Protein AF-A0A1Y2AJ96-F1 (afdb_monomer)

Sequence (227 aa):
MKFFTKAISLVAVASLTVASPVINSKRSLEGSLKCQEAINKWGNECKIDVRKFDKIDDTCKVYNKPECYNVIQKGVFSIPECKESSKEELTVFEDLLNGILSIVAVQCEVDEKGDLCPLASITQKSSKEKVEVKIDEFDAASKETCKSKKCKDAYTNIFTKLDNNKAVNSGQENIKMVLKNLKSDTCVPVAATSTGSTGSASSDASATMKYSSILFVMVGLLFNAIF

Nearest PDB structures (foldseek):
  7rdr-assembly1_A  TM=2.493E-01  e=2.872E+00  unidentified
  3mv3-assembly1_A  TM=2.245E-01  e=7.209E+00  Saccharomyces cerevisiae

pLDDT: mean 74.27, std 20.63, range [32.25, 96.25]

Foldseek 3Di:
DPPDPPDPPDPPPPPDPPPDPPPCVVVQVVLVVQLVVLVVVLCVQLVQDLPPLLVLVVNLVSCPDPSNVCCQLVNSCSRVSNVSHDPVVRVVVRLLSLLSCLLSLQQNDAAPVRHTQLSNVQSSCCSNVVDDDDLVSNVVSLLSLLQGPRSLVSLLSSLVSLLPRPLQPFPNVSSVVSNCSSPDPSSHHNPPDDDDDDDDDDDDDDDDDDDDDRVVVRVVVSVVVVD

Structure (mmCIF, N/CA/C/O backbone):
data_AF-A0A1Y2AJ96-F1
#
_entry.id   AF-A0A1Y2AJ96-F1
#
loop_
_atom_site.group_PDB
_atom_site.id
_atom_site.type_symbol
_atom_site.label_atom_id
_atom_site.label_alt_id
_atom_site.label_comp_id
_atom_site.label_asym_id
_atom_site.label_entity_id
_atom_site.label_seq_id
_atom_site.pdbx_PDB_ins_code
_atom_site.Cartn_x
_atom_site.Cartn_y
_atom_site.Cartn_z
_atom_site.occupancy
_atom_site.B_iso_or_equiv
_atom_site.auth_seq_id
_atom_site.auth_comp_id
_atom_site.auth_asym_id
_atom_site.auth_atom_id
_atom_site.pdbx_PDB_model_num
ATOM 1 N N . MET A 1 1 ? 12.125 -21.275 21.135 1.00 38.44 1 MET A N 1
ATOM 2 C CA . MET A 1 1 ? 12.275 -20.354 22.284 1.00 38.44 1 MET A CA 1
ATOM 3 C C . MET A 1 1 ? 10.892 -20.130 22.890 1.00 38.44 1 MET A C 1
ATOM 5 O O . MET A 1 1 ? 9.988 -19.772 22.152 1.00 38.44 1 MET A O 1
ATOM 9 N N . LYS A 1 2 ? 10.693 -20.463 24.174 1.00 36.44 2 LYS A N 1
ATOM 10 C CA . LYS A 1 2 ? 9.388 -20.511 24.875 1.00 36.44 2 LYS A CA 1
ATOM 11 C C . LYS A 1 2 ? 9.350 -19.520 26.056 1.00 36.44 2 LYS A C 1
ATOM 13 O O . LYS A 1 2 ? 9.117 -19.937 27.184 1.00 36.44 2 LYS A O 1
ATOM 18 N N . PHE A 1 3 ? 9.641 -18.237 25.826 1.00 40.44 3 PHE A N 1
ATOM 19 C CA . PHE A 1 3 ? 9.886 -17.301 26.940 1.00 40.44 3 PHE A CA 1
ATOM 20 C C . PHE A 1 3 ? 8.933 -16.108 27.093 1.00 40.44 3 PHE A C 1
ATOM 22 O O . PHE A 1 3 ? 9.058 -15.405 28.086 1.00 40.44 3 PHE A O 1
ATOM 29 N N . PHE A 1 4 ? 7.923 -15.910 26.239 1.00 41.97 4 PHE A N 1
ATOM 30 C CA . PHE A 1 4 ? 7.096 -14.687 26.319 1.00 41.97 4 PHE A CA 1
ATOM 31 C C . PHE A 1 4 ? 5.621 -14.879 26.706 1.00 41.97 4 PHE A C 1
ATOM 33 O O . PHE A 1 4 ? 4.854 -13.926 26.712 1.00 41.97 4 PHE A O 1
ATOM 40 N N . THR A 1 5 ? 5.197 -16.076 27.121 1.00 38.28 5 THR A N 1
ATOM 41 C CA . THR A 1 5 ? 3.771 -16.357 27.403 1.00 38.28 5 THR A CA 1
ATOM 42 C C . THR A 1 5 ? 3.311 -16.006 28.831 1.00 38.28 5 THR A C 1
ATOM 44 O O . THR A 1 5 ? 2.228 -16.415 29.229 1.00 38.28 5 THR A O 1
ATOM 47 N N . LYS A 1 6 ? 4.093 -15.282 29.650 1.00 38.91 6 LYS A N 1
ATOM 48 C CA . LYS A 1 6 ? 3.756 -15.076 31.082 1.00 38.91 6 LYS A CA 1
ATOM 49 C C . LYS A 1 6 ? 3.642 -13.629 31.584 1.00 38.91 6 LYS A C 1
ATOM 51 O O . LYS A 1 6 ? 3.398 -13.450 32.771 1.00 38.91 6 LYS A O 1
ATOM 56 N N . ALA A 1 7 ? 3.739 -12.605 30.734 1.00 41.38 7 ALA A N 1
ATOM 57 C CA . ALA A 1 7 ? 3.793 -11.211 31.205 1.00 41.38 7 ALA A CA 1
ATOM 58 C C . ALA A 1 7 ? 2.504 -10.369 31.038 1.00 41.38 7 ALA A C 1
ATOM 60 O O . ALA A 1 7 ? 2.526 -9.191 31.368 1.00 41.38 7 ALA A O 1
ATOM 61 N N . ILE A 1 8 ? 1.373 -10.926 30.577 1.00 43.59 8 ILE A N 1
ATOM 62 C CA . ILE A 1 8 ? 0.142 -10.137 30.298 1.00 43.59 8 ILE A CA 1
ATOM 63 C C . ILE A 1 8 ? -0.890 -10.183 31.452 1.00 43.59 8 ILE A C 1
ATOM 65 O O . ILE A 1 8 ? -1.997 -9.677 31.331 1.00 43.59 8 ILE A O 1
ATOM 69 N N . SER A 1 9 ? -0.564 -10.753 32.617 1.00 42.00 9 SER A N 1
ATOM 70 C CA . SER A 1 9 ? -1.592 -11.046 33.636 1.00 42.00 9 SER A CA 1
ATOM 71 C C . SER A 1 9 ? -1.699 -10.072 34.820 1.00 42.00 9 SER A C 1
ATOM 73 O O . SER A 1 9 ? -2.327 -10.431 35.812 1.00 42.00 9 SER A O 1
ATOM 75 N N . LEU A 1 10 ? -1.130 -8.863 34.764 1.00 38.41 10 LEU A N 1
ATOM 76 C CA . LEU A 1 10 ? -1.156 -7.927 35.903 1.00 38.41 10 LEU A CA 1
ATOM 77 C C . LEU A 1 10 ? -1.317 -6.464 35.459 1.00 38.41 10 LEU A C 1
ATOM 79 O O . LEU A 1 10 ? -0.416 -5.646 35.601 1.00 38.41 10 LEU A O 1
ATOM 83 N N . VAL A 1 11 ? -2.509 -6.115 34.973 1.00 42.69 11 VAL A N 1
ATOM 84 C CA . VAL A 1 11 ? -3.038 -4.757 35.165 1.00 42.69 11 VAL A CA 1
ATOM 85 C C . VAL A 1 11 ? -4.076 -4.865 36.271 1.00 42.69 11 VAL A C 1
ATOM 87 O O . VAL A 1 11 ? -5.246 -5.162 36.043 1.00 42.69 11 VAL A O 1
ATOM 90 N N . ALA A 1 12 ? -3.595 -4.724 37.505 1.00 43.72 12 ALA A N 1
ATOM 91 C CA . ALA A 1 12 ? -4.447 -4.557 38.664 1.00 43.72 12 ALA A CA 1
ATOM 92 C C . ALA A 1 12 ? -5.251 -3.264 38.483 1.00 43.72 12 ALA A C 1
ATOM 94 O O . ALA A 1 12 ? -4.691 -2.192 38.256 1.00 43.72 12 ALA A O 1
ATOM 95 N N . VAL A 1 13 ? -6.570 -3.400 38.564 1.00 42.81 13 VAL A N 1
ATOM 96 C CA . VAL A 1 13 ? -7.542 -2.310 38.535 1.00 42.81 13 VAL A CA 1
ATOM 97 C C . VAL A 1 13 ? -7.316 -1.445 39.776 1.00 42.81 13 VAL A C 1
ATOM 99 O O . VAL A 1 13 ? -7.839 -1.725 40.851 1.00 42.81 13 VAL A O 1
ATOM 102 N N . ALA A 1 14 ? -6.483 -0.413 39.651 1.00 41.53 14 ALA A N 1
ATOM 103 C CA . ALA A 1 14 ? -6.414 0.658 40.630 1.00 41.53 14 ALA A CA 1
ATOM 104 C C . ALA A 1 14 ? -7.649 1.545 40.429 1.00 41.53 14 ALA A C 1
ATOM 106 O O . ALA A 1 14 ? -7.713 2.366 39.515 1.00 41.53 14 ALA A O 1
ATOM 107 N N . SER A 1 15 ? -8.655 1.318 41.269 1.00 46.44 15 SER A N 1
ATOM 108 C CA . SER A 1 15 ? -9.894 2.085 41.359 1.00 46.44 15 SER A CA 1
ATOM 109 C C . SER A 1 15 ? -9.607 3.537 41.760 1.00 46.44 15 SER A C 1
ATOM 111 O O . SER A 1 15 ? -9.683 3.900 42.931 1.00 46.44 15 SER A O 1
ATOM 113 N N . LEU A 1 16 ? -9.270 4.385 40.790 1.00 42.88 16 LEU A N 1
ATOM 114 C CA . LEU A 1 16 ? -9.277 5.835 40.950 1.00 42.88 16 LEU A CA 1
ATOM 115 C C . LEU A 1 16 ? -10.715 6.333 40.787 1.00 42.88 16 LEU A C 1
ATOM 117 O O . LEU A 1 16 ? -11.203 6.538 39.678 1.00 42.88 16 LEU A O 1
ATOM 121 N N . THR A 1 17 ? -11.404 6.543 41.907 1.00 45.88 17 THR A N 1
ATOM 122 C CA . THR A 1 17 ? -12.652 7.314 41.958 1.00 45.88 17 THR A CA 1
ATOM 123 C C . THR A 1 17 ? -12.336 8.802 41.812 1.00 45.88 17 THR A C 1
ATOM 125 O O . THR A 1 17 ? -12.389 9.564 42.775 1.00 45.88 17 THR A O 1
ATOM 128 N N . VAL A 1 18 ? -11.984 9.225 40.600 1.00 45.59 18 VAL A N 1
ATOM 129 C CA . VAL A 1 18 ? -12.112 10.622 40.181 1.00 45.59 18 VAL A CA 1
ATOM 130 C C . VAL A 1 18 ? -13.509 10.788 39.600 1.00 45.59 18 VAL A C 1
ATOM 132 O O . VAL A 1 18 ? -13.816 10.297 38.516 1.00 45.59 18 VAL A O 1
ATOM 135 N N . ALA A 1 19 ? -14.383 11.449 40.357 1.00 46.28 19 ALA A N 1
ATOM 136 C CA . ALA A 1 19 ? -15.702 11.866 39.903 1.00 46.28 19 ALA A CA 1
ATOM 137 C C . ALA A 1 19 ? -15.560 13.011 38.883 1.00 46.28 19 ALA A C 1
ATOM 139 O O . ALA A 1 19 ? -15.810 14.176 39.177 1.00 46.28 19 ALA A O 1
ATOM 140 N N . SER A 1 20 ? -15.114 12.680 37.674 1.00 48.50 20 SER A N 1
ATOM 141 C CA . SER A 1 20 ? -15.372 13.493 36.487 1.00 48.50 20 SER A CA 1
ATOM 142 C C . SER A 1 20 ? -16.839 13.303 36.072 1.00 48.50 20 SER A C 1
ATOM 14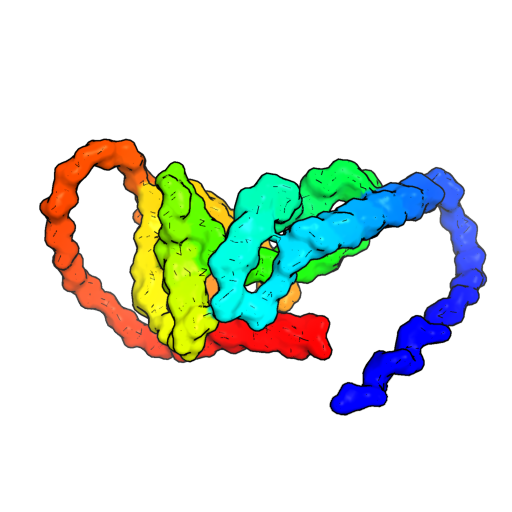4 O O . SER A 1 20 ? -17.439 12.293 36.439 1.00 48.50 20 SER A O 1
ATOM 146 N N . PRO A 1 21 ? -17.465 14.228 35.327 1.00 47.72 21 PRO A N 1
ATOM 147 C CA . PRO A 1 21 ? -18.834 14.050 34.847 1.00 47.72 21 PRO A CA 1
ATOM 148 C C . PRO A 1 21 ? -18.912 12.882 33.842 1.00 47.72 21 PRO A C 1
ATOM 150 O O . PRO A 1 21 ? -18.791 13.042 32.628 1.00 47.72 21 PRO A O 1
ATOM 153 N N . VAL A 1 22 ? -19.116 11.676 34.376 1.00 47.34 22 VAL A N 1
ATOM 154 C CA . VAL A 1 22 ? -19.369 10.408 33.678 1.00 47.34 22 VAL A CA 1
ATOM 155 C C . VAL A 1 22 ? -20.805 10.423 33.148 1.00 47.34 22 VAL A C 1
ATOM 157 O O . VAL A 1 22 ? -21.681 9.737 33.659 1.00 47.34 22 VAL A O 1
ATOM 160 N N . ILE A 1 23 ? -21.083 11.245 32.137 1.00 47.00 23 ILE A N 1
ATOM 161 C CA . ILE A 1 23 ? -22.359 11.167 31.399 1.00 47.00 23 ILE A CA 1
ATOM 162 C C . ILE A 1 23 ? -22.120 10.834 29.914 1.00 47.00 23 ILE A C 1
ATOM 164 O O . ILE A 1 23 ? -22.966 10.202 29.294 1.00 47.00 23 ILE A O 1
ATOM 168 N N . ASN A 1 24 ? -20.913 11.069 29.377 1.00 51.78 24 ASN A N 1
ATOM 169 C CA . ASN A 1 24 ? -20.529 10.638 28.017 1.00 51.78 24 ASN A CA 1
ATOM 170 C C . ASN A 1 24 ? -19.690 9.343 27.942 1.00 51.78 24 ASN A C 1
ATOM 172 O O . ASN A 1 24 ? -19.468 8.810 26.858 1.00 51.78 24 ASN A O 1
ATOM 176 N N . SER A 1 25 ? -19.257 8.787 29.078 1.00 56.06 25 SER A N 1
ATOM 177 C CA . SER A 1 25 ? -18.345 7.627 29.125 1.00 56.06 25 SER A CA 1
ATOM 178 C C . SER A 1 25 ? -18.980 6.313 28.643 1.00 56.06 25 SER A C 1
ATOM 180 O O . SER A 1 25 ? -18.322 5.521 27.971 1.00 56.06 25 SER A O 1
ATOM 182 N N . LYS A 1 26 ? -20.269 6.079 28.923 1.00 59.22 26 LYS A N 1
ATOM 183 C CA . LYS A 1 26 ? -20.919 4.796 28.605 1.00 59.22 26 LYS A CA 1
ATOM 184 C C . LYS A 1 26 ? -21.129 4.595 27.099 1.00 59.22 26 LYS A C 1
ATOM 186 O O . LYS A 1 26 ? -20.930 3.495 26.596 1.00 59.22 26 LYS A O 1
ATOM 191 N N . ARG A 1 27 ? -21.461 5.674 26.377 1.00 59.28 27 ARG A N 1
ATOM 192 C CA . ARG A 1 27 ? -21.605 5.666 24.912 1.00 59.28 27 ARG A CA 1
ATOM 193 C C . ARG A 1 27 ? -20.253 5.496 24.215 1.00 59.28 27 ARG A C 1
ATOM 195 O O . ARG A 1 27 ? -20.155 4.727 23.267 1.00 59.28 27 ARG A O 1
ATOM 202 N N . SER A 1 28 ? -19.212 6.146 24.743 1.00 64.81 28 SER A N 1
ATOM 203 C CA . SER A 1 28 ? -17.834 6.005 24.255 1.00 64.81 28 SER A CA 1
ATOM 204 C C . SER A 1 28 ? -17.315 4.569 24.394 1.00 64.81 28 SER A C 1
ATOM 206 O O . SER A 1 28 ? -16.654 4.063 23.492 1.00 64.81 28 SER A O 1
ATOM 208 N N . LEU A 1 29 ? -17.653 3.887 25.494 1.00 72.06 29 LEU A N 1
ATOM 209 C CA . LEU A 1 29 ? -17.231 2.506 25.736 1.00 72.06 29 LEU A CA 1
ATOM 210 C C . LEU A 1 29 ? -17.949 1.502 24.820 1.00 72.06 29 LEU A C 1
ATOM 212 O O . LEU A 1 29 ? -17.314 0.610 24.265 1.00 72.06 29 LEU A O 1
ATOM 216 N N . GLU A 1 30 ? -19.263 1.656 24.631 1.00 76.19 30 GLU A N 1
ATOM 217 C CA . GLU A 1 30 ? -20.038 0.764 23.757 1.00 76.19 30 GLU A CA 1
ATOM 218 C C . GLU A 1 30 ? -19.657 0.932 22.276 1.00 76.19 30 GLU A C 1
ATOM 220 O O . GLU A 1 30 ? -19.546 -0.059 21.552 1.00 76.19 30 GLU A O 1
ATOM 225 N N . GLY A 1 31 ? -19.399 2.168 21.830 1.00 76.94 31 GLY A N 1
ATOM 226 C CA . GLY A 1 31 ? -18.874 2.438 20.488 1.00 76.94 31 GLY A CA 1
ATOM 227 C C . GLY A 1 31 ? -17.481 1.838 20.269 1.00 76.94 31 GLY A C 1
ATOM 228 O O . GLY A 1 31 ? -17.227 1.231 19.231 1.00 76.94 31 GLY A O 1
ATOM 229 N N . SER A 1 32 ? -16.596 1.934 21.267 1.00 81.75 32 SER A N 1
ATOM 230 C CA . SER A 1 32 ? -15.250 1.347 21.213 1.00 81.75 32 SER A CA 1
ATOM 231 C C . SER A 1 32 ? -15.279 -0.183 21.073 1.00 81.75 32 SER A C 1
ATOM 233 O O . SER A 1 32 ? -14.599 -0.733 20.206 1.00 81.75 32 SER A O 1
ATOM 235 N N . LEU A 1 33 ? -16.145 -0.873 21.828 1.00 87.38 33 LEU A N 1
ATOM 236 C CA . LEU A 1 33 ? -16.306 -2.331 21.730 1.00 87.38 33 LEU A CA 1
ATOM 237 C C . LEU A 1 33 ? -16.816 -2.776 20.352 1.00 87.38 33 LEU A C 1
ATOM 239 O O . LEU A 1 33 ? -16.240 -3.682 19.752 1.00 87.38 33 LEU A O 1
ATOM 243 N N . LYS A 1 34 ? -17.846 -2.109 19.810 1.00 91.38 34 LYS A N 1
ATOM 244 C CA . LYS A 1 34 ? -18.379 -2.428 18.471 1.00 91.38 34 LYS A CA 1
ATOM 245 C C . LYS A 1 34 ? -17.337 -2.208 17.376 1.00 91.38 34 LYS A C 1
ATOM 247 O O . LYS A 1 34 ? -17.205 -3.037 16.479 1.00 91.38 34 LYS A O 1
ATOM 252 N N . CYS A 1 35 ? -16.566 -1.125 17.467 1.00 90.69 35 CYS A N 1
ATOM 253 C CA . CYS A 1 35 ? -15.463 -0.879 16.545 1.00 90.69 35 CYS A CA 1
ATOM 254 C C . CYS A 1 3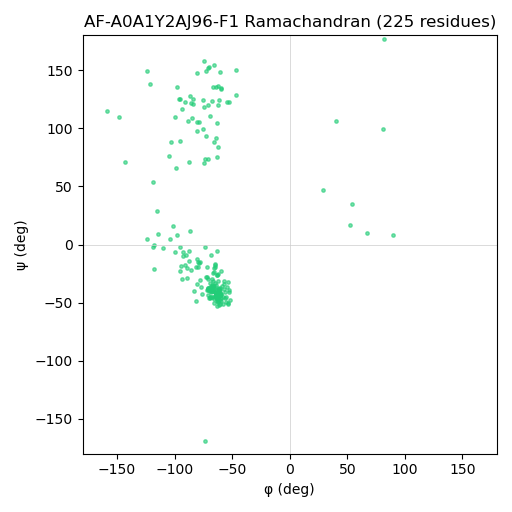5 ? -14.390 -1.972 16.640 1.00 90.69 35 CYS A C 1
ATOM 256 O O . CYS A 1 35 ? -13.952 -2.496 15.618 1.00 90.69 35 CYS A O 1
ATOM 258 N N . GLN A 1 36 ? -14.006 -2.378 17.852 1.00 89.31 36 GLN A N 1
ATOM 259 C CA . GLN A 1 36 ? -13.026 -3.444 18.055 1.00 89.31 36 GLN A CA 1
ATOM 260 C C . GLN A 1 36 ? -13.494 -4.780 17.456 1.00 89.31 36 GLN A C 1
ATOM 262 O O . GLN A 1 36 ? -12.722 -5.462 16.779 1.00 89.31 36 GLN A O 1
ATOM 267 N N . GLU A 1 37 ? -14.757 -5.152 17.665 1.00 93.44 37 GLU A N 1
ATOM 268 C CA . GLU A 1 37 ? -15.354 -6.343 17.054 1.00 93.44 37 GLU A CA 1
ATOM 269 C C . GLU A 1 37 ? -15.349 -6.261 15.523 1.00 93.44 37 GLU A C 1
ATOM 271 O O . GLU A 1 37 ? -14.974 -7.230 14.856 1.00 93.44 37 GLU A O 1
ATOM 276 N N . ALA A 1 38 ? -15.691 -5.098 14.961 1.00 93.31 38 ALA A N 1
ATOM 277 C CA . ALA A 1 38 ? -15.679 -4.870 13.521 1.00 93.31 38 ALA A CA 1
ATOM 278 C C . ALA A 1 38 ? -14.259 -4.939 12.929 1.00 93.31 38 ALA A C 1
ATOM 280 O O . ALA A 1 38 ? -14.062 -5.570 11.890 1.00 93.31 38 ALA A O 1
ATOM 281 N N . ILE A 1 39 ? -13.253 -4.384 13.614 1.00 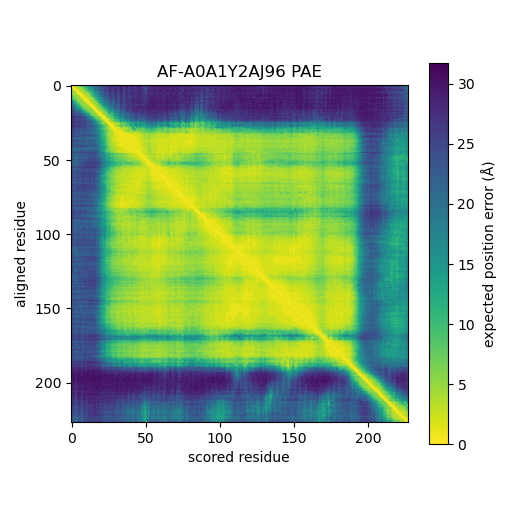90.44 39 ILE A N 1
ATOM 282 C CA . ILE A 1 39 ? -11.835 -4.500 13.237 1.00 90.44 39 ILE A CA 1
ATOM 283 C C . ILE A 1 39 ? -11.384 -5.963 13.271 1.00 90.44 39 ILE A C 1
ATOM 285 O O . ILE A 1 39 ? -10.728 -6.429 12.339 1.00 90.44 39 ILE A O 1
ATOM 289 N N . ASN A 1 40 ? -11.744 -6.712 14.316 1.00 90.50 40 ASN A N 1
ATOM 290 C CA . ASN A 1 40 ? -11.392 -8.128 14.429 1.00 90.50 40 ASN A CA 1
ATOM 291 C C . ASN A 1 40 ? -12.036 -8.957 13.313 1.00 90.50 40 ASN A C 1
ATOM 293 O O . ASN A 1 40 ? -11.385 -9.815 12.714 1.00 90.50 40 ASN A O 1
ATOM 297 N N . LYS A 1 41 ? -13.310 -8.689 13.007 1.00 93.81 41 LYS A N 1
ATOM 298 C CA . LYS A 1 41 ? -14.013 -9.307 11.882 1.00 93.81 41 LYS A CA 1
ATOM 299 C C . LYS A 1 41 ? -13.318 -8.984 10.560 1.00 93.81 41 LYS A C 1
ATOM 301 O O . LYS A 1 41 ? -12.992 -9.908 9.819 1.00 93.81 41 LYS A O 1
ATOM 306 N N . TRP A 1 42 ? -13.006 -7.713 10.316 1.00 92.94 42 TRP A N 1
ATOM 307 C CA . TRP A 1 42 ? -12.264 -7.273 9.136 1.00 92.94 42 TRP A CA 1
ATOM 308 C C . TRP A 1 42 ? -10.906 -7.980 9.019 1.00 92.94 42 TRP A C 1
ATOM 310 O O . TRP A 1 42 ? -10.580 -8.528 7.969 1.00 92.94 42 TRP A O 1
ATOM 320 N N . GLY A 1 43 ? -10.137 -8.066 10.109 1.00 88.62 43 GLY A N 1
ATOM 321 C CA . GLY A 1 43 ? -8.849 -8.764 10.125 1.00 88.62 43 GLY A CA 1
ATOM 322 C C . GLY A 1 43 ? -8.983 -10.253 9.784 1.00 88.62 43 GLY A C 1
ATOM 323 O O . GLY A 1 43 ? -8.162 -10.806 9.048 1.00 88.62 43 GLY A O 1
ATOM 324 N N . ASN A 1 44 ? -10.058 -10.893 10.250 1.00 89.25 44 ASN A N 1
ATOM 325 C CA . ASN A 1 44 ? -10.376 -12.286 9.939 1.00 89.25 44 ASN A CA 1
ATOM 326 C C . ASN A 1 44 ? -10.864 -12.503 8.500 1.00 89.25 44 ASN A C 1
ATOM 328 O O . ASN A 1 44 ? -10.684 -13.599 7.972 1.00 89.25 44 ASN A O 1
ATOM 332 N N . GLU A 1 45 ? -11.476 -11.509 7.864 1.00 90.75 45 GLU A N 1
ATOM 333 C CA . GLU A 1 45 ? -11.928 -11.584 6.469 1.00 90.75 45 GLU A CA 1
ATOM 334 C C . GLU A 1 45 ? -10.791 -11.269 5.488 1.00 90.75 45 GLU A C 1
ATOM 336 O O . GLU A 1 45 ? -10.634 -11.950 4.470 1.00 90.75 45 GLU A O 1
ATOM 341 N N . CYS A 1 46 ? -9.957 -10.284 5.829 1.00 89.25 46 CYS A N 1
ATOM 342 C CA . CYS A 1 46 ? -8.893 -9.786 4.968 1.00 89.25 46 CYS A CA 1
ATOM 343 C C . CYS A 1 46 ? -7.559 -10.528 5.133 1.00 89.25 46 CYS A C 1
ATOM 345 O O . CYS A 1 46 ? -6.752 -10.468 4.217 1.00 89.25 46 CYS A O 1
ATOM 347 N N . LYS A 1 47 ? -7.308 -11.244 6.245 1.00 87.56 47 LYS A N 1
ATOM 348 C CA . LYS A 1 47 ? -6.150 -12.152 6.487 1.00 87.56 47 LYS A CA 1
ATOM 349 C C . LYS A 1 47 ? -4.855 -11.790 5.736 1.00 87.56 47 LYS A C 1
ATOM 351 O O . LYS A 1 47 ? -4.222 -12.651 5.121 1.00 87.56 47 LYS A O 1
ATOM 356 N N . ILE A 1 48 ? -4.465 -10.519 5.779 1.00 85.19 48 ILE A N 1
ATOM 357 C CA . ILE A 1 48 ? -3.329 -10.007 5.016 1.00 85.19 48 ILE A CA 1
ATOM 358 C C . ILE A 1 48 ? -2.052 -10.407 5.753 1.00 85.19 48 ILE A C 1
ATOM 360 O O . ILE A 1 48 ? -1.721 -9.845 6.796 1.00 85.19 48 ILE A O 1
ATOM 364 N N . ASP A 1 49 ? -1.337 -11.402 5.228 1.00 83.06 49 ASP A N 1
ATOM 365 C CA . ASP A 1 49 ? -0.057 -11.835 5.789 1.00 83.06 49 ASP A CA 1
ATOM 366 C C . ASP A 1 49 ? 1.097 -11.146 5.063 1.00 83.06 49 ASP A C 1
ATOM 368 O O . ASP A 1 49 ? 1.658 -11.658 4.094 1.00 83.06 49 ASP A O 1
ATOM 372 N N . VAL A 1 50 ? 1.475 -9.978 5.577 1.00 78.81 50 VAL A N 1
ATOM 373 C CA . VAL A 1 50 ? 2.576 -9.159 5.051 1.00 78.81 50 VAL A CA 1
ATOM 374 C C . VAL A 1 50 ? 3.954 -9.829 5.138 1.00 78.81 50 VAL A C 1
ATOM 376 O O . VAL A 1 50 ? 4.928 -9.279 4.643 1.00 78.81 50 VAL A O 1
ATOM 379 N N . ARG A 1 51 ? 4.062 -11.012 5.761 1.00 78.56 51 ARG A N 1
ATOM 380 C CA . ARG A 1 51 ? 5.313 -11.784 5.856 1.00 78.56 51 ARG A CA 1
ATOM 381 C C . ARG A 1 51 ? 5.494 -12.773 4.704 1.00 78.56 51 ARG A C 1
ATOM 383 O O . ARG A 1 51 ? 6.603 -13.260 4.498 1.00 78.56 51 ARG A O 1
ATOM 390 N N . LYS A 1 52 ? 4.423 -13.103 3.976 1.00 80.06 52 LYS A N 1
ATOM 391 C CA . LYS A 1 52 ? 4.426 -14.109 2.900 1.00 80.06 52 LYS A CA 1
ATOM 392 C C . LYS A 1 52 ? 4.551 -13.456 1.528 1.00 80.06 52 LYS A C 1
ATOM 394 O O . LYS A 1 52 ? 3.634 -13.499 0.710 1.00 80.06 52 LYS A O 1
ATOM 399 N N . PHE A 1 53 ? 5.702 -12.839 1.286 1.00 73.38 53 PHE A N 1
ATOM 400 C CA . PHE A 1 53 ? 6.009 -12.175 0.015 1.00 73.38 53 PHE A CA 1
ATOM 401 C C . PHE A 1 53 ? 6.029 -13.131 -1.190 1.00 73.38 53 PHE A C 1
ATOM 403 O O . PHE A 1 53 ? 5.738 -12.724 -2.311 1.00 73.38 53 PHE A O 1
ATOM 410 N N . ASP A 1 54 ? 6.299 -14.418 -0.960 1.00 77.88 54 ASP A N 1
ATOM 411 C CA . ASP A 1 54 ? 6.210 -15.491 -1.958 1.00 77.88 54 ASP A CA 1
ATOM 412 C C . ASP A 1 54 ? 4.775 -15.731 -2.457 1.00 77.88 54 ASP A C 1
ATOM 414 O O . ASP A 1 54 ? 4.577 -16.294 -3.531 1.00 77.88 54 ASP A O 1
ATOM 418 N N . LYS A 1 55 ? 3.771 -15.268 -1.702 1.00 86.06 55 LYS A N 1
ATOM 419 C CA . LYS A 1 55 ? 2.342 -15.384 -2.023 1.00 86.06 55 LYS A CA 1
ATOM 420 C C . LYS A 1 55 ? 1.683 -14.032 -2.257 1.00 86.06 55 LYS A C 1
ATOM 422 O O . LYS A 1 55 ? 0.485 -13.879 -2.019 1.00 86.06 55 LYS A O 1
ATOM 427 N N . ILE A 1 56 ? 2.449 -13.047 -2.723 1.00 86.19 56 ILE A N 1
ATOM 428 C CA . ILE A 1 56 ? 1.929 -11.693 -2.920 1.00 86.19 56 ILE A CA 1
ATOM 429 C C . ILE A 1 56 ? 0.717 -11.657 -3.860 1.00 86.19 56 ILE A C 1
ATOM 431 O O . ILE A 1 56 ? -0.196 -10.885 -3.612 1.00 86.19 56 ILE A O 1
ATOM 435 N N . ASP A 1 57 ? 0.624 -12.552 -4.849 1.00 89.19 57 ASP A N 1
ATOM 436 C CA . ASP A 1 57 ? -0.541 -12.616 -5.745 1.00 89.19 57 ASP A CA 1
ATOM 437 C C . ASP A 1 57 ? -1.831 -12.985 -4.988 1.00 89.19 57 ASP A C 1
ATOM 439 O O . ASP A 1 57 ? -2.892 -12.415 -5.241 1.00 89.19 57 ASP A O 1
ATOM 443 N N . ASP A 1 58 ? -1.753 -13.896 -4.014 1.00 90.94 58 ASP A N 1
ATOM 444 C CA . ASP A 1 58 ? -2.893 -14.243 -3.161 1.00 90.94 58 ASP A CA 1
ATOM 445 C C . ASP A 1 58 ? -3.222 -13.109 -2.188 1.00 90.94 58 ASP A C 1
ATOM 447 O O . ASP A 1 58 ? -4.393 -12.778 -1.997 1.00 90.94 58 ASP A O 1
ATOM 451 N N . THR A 1 59 ? -2.198 -12.457 -1.636 1.00 90.75 59 THR A N 1
ATOM 452 C CA . THR A 1 59 ? -2.370 -11.256 -0.812 1.00 90.75 59 THR A CA 1
ATOM 453 C C . THR A 1 59 ? -3.062 -10.140 -1.601 1.00 90.75 59 THR A C 1
ATOM 455 O O . THR A 1 59 ? -4.001 -9.534 -1.089 1.00 90.75 59 THR A O 1
ATOM 458 N N . CYS A 1 60 ? -2.688 -9.916 -2.865 1.00 91.31 60 CYS A N 1
ATOM 459 C CA . CYS A 1 60 ? -3.303 -8.908 -3.723 1.00 91.31 60 CYS A CA 1
ATOM 460 C C . CYS A 1 60 ? -4.755 -9.237 -4.080 1.00 91.31 60 CYS A C 1
ATOM 462 O O . CYS A 1 60 ? -5.587 -8.332 -4.144 1.00 91.31 60 CYS A O 1
ATOM 464 N N . LYS A 1 61 ? -5.109 -10.519 -4.249 1.00 91.81 61 LYS A N 1
ATOM 465 C CA . LYS A 1 61 ? -6.517 -10.921 -4.425 1.00 91.81 61 LYS A CA 1
ATOM 466 C C . LYS A 1 61 ? -7.367 -10.544 -3.218 1.00 91.81 61 LYS A C 1
ATOM 468 O O . LYS A 1 61 ? -8.510 -10.136 -3.396 1.00 91.81 61 LYS A O 1
ATOM 473 N N . VAL A 1 62 ? -6.835 -10.694 -2.004 1.00 92.12 62 VAL A N 1
ATOM 474 C CA . VAL A 1 62 ? -7.573 -10.312 -0.795 1.00 92.12 62 VAL A CA 1
ATOM 475 C C . VAL A 1 62 ? -7.589 -8.796 -0.612 1.00 92.12 62 VAL A C 1
ATOM 477 O O . VAL A 1 62 ? -8.646 -8.238 -0.339 1.00 92.12 62 VAL A O 1
ATOM 480 N N . TYR A 1 63 ? -6.458 -8.128 -0.843 1.00 89.62 63 TYR A N 1
ATOM 481 C CA . TYR A 1 63 ? -6.338 -6.669 -0.833 1.00 89.62 63 TYR A CA 1
ATOM 482 C C . TYR A 1 63 ? -7.381 -5.990 -1.729 1.00 89.62 63 TYR A C 1
ATOM 484 O O . TYR A 1 63 ? -8.072 -5.079 -1.282 1.00 89.62 63 TYR A O 1
ATOM 492 N N . ASN A 1 64 ? -7.533 -6.473 -2.965 1.00 89.06 64 ASN A N 1
ATOM 493 C CA . ASN A 1 64 ? -8.421 -5.886 -3.968 1.00 89.06 64 ASN A CA 1
ATOM 494 C C . ASN A 1 64 ? -9.915 -6.144 -3.714 1.00 89.06 64 ASN A C 1
ATOM 496 O O . ASN A 1 64 ? -10.755 -5.641 -4.463 1.00 89.06 64 ASN A O 1
ATOM 500 N N . LYS A 1 65 ? -10.283 -6.898 -2.669 1.00 91.44 65 LYS A N 1
ATOM 501 C CA . LYS A 1 65 ? -11.685 -6.996 -2.256 1.00 91.44 65 LYS A CA 1
ATOM 502 C C . LYS A 1 65 ? -12.167 -5.636 -1.734 1.00 91.44 65 LYS A C 1
ATOM 504 O O . LYS A 1 65 ? -11.448 -5.026 -0.939 1.00 91.44 65 LYS A O 1
ATOM 509 N N . PRO A 1 66 ? -13.365 -5.153 -2.115 1.00 90.38 66 PRO A N 1
ATOM 510 C CA . PRO A 1 66 ? -13.845 -3.826 -1.725 1.00 90.38 66 PRO A CA 1
ATOM 511 C C . PRO A 1 66 ? -13.804 -3.554 -0.215 1.00 90.38 66 PRO A C 1
ATOM 513 O O . PRO A 1 66 ? -13.447 -2.454 0.204 1.00 90.38 66 PRO A O 1
ATOM 516 N N . GLU A 1 67 ? -14.142 -4.542 0.609 1.00 89.25 67 GLU A N 1
ATOM 517 C CA . GLU A 1 67 ? -14.125 -4.459 2.071 1.00 89.25 67 GLU A CA 1
ATOM 518 C C . GLU A 1 67 ? -12.709 -4.282 2.648 1.00 89.25 67 GLU A C 1
ATOM 520 O O . GLU A 1 67 ? -12.515 -3.524 3.598 1.00 89.25 67 GLU A O 1
ATOM 525 N N . CYS A 1 68 ? -11.699 -4.904 2.035 1.00 90.62 68 CYS A N 1
ATOM 526 C CA . CYS A 1 68 ? -10.305 -4.791 2.456 1.00 90.62 68 CYS A CA 1
ATOM 527 C C . CYS A 1 68 ? -9.676 -3.503 1.922 1.00 90.62 68 CYS A C 1
ATOM 529 O O . CYS A 1 68 ? -9.119 -2.716 2.690 1.00 90.62 68 CYS A O 1
ATOM 531 N N . TYR A 1 69 ? -9.849 -3.248 0.623 1.00 87.19 69 TYR A N 1
ATOM 532 C CA . TYR A 1 69 ? -9.343 -2.066 -0.066 1.00 87.19 69 TYR A CA 1
ATOM 533 C C . TYR A 1 69 ? -9.813 -0.770 0.601 1.00 87.19 69 TYR A C 1
ATOM 535 O O . TYR A 1 69 ? -9.012 0.132 0.837 1.00 87.19 69 TYR A O 1
ATOM 543 N N . ASN A 1 70 ? -11.101 -0.670 0.955 1.00 88.06 70 ASN A N 1
ATOM 544 C CA . ASN A 1 70 ? -11.641 0.546 1.561 1.00 88.06 70 ASN A CA 1
ATOM 545 C C . ASN A 1 70 ? -10.996 0.866 2.912 1.00 88.06 70 ASN A C 1
ATOM 547 O O . ASN A 1 70 ? -10.628 2.017 3.121 1.00 88.06 70 ASN A O 1
ATOM 551 N N . VAL A 1 71 ? -10.814 -0.117 3.797 1.00 87.62 71 VAL A N 1
ATOM 552 C CA . VAL A 1 71 ? -10.178 0.119 5.105 1.00 87.62 71 VAL A CA 1
ATOM 553 C C . VAL A 1 71 ? -8.718 0.528 4.940 1.00 87.62 71 VAL A C 1
ATOM 555 O O . VAL A 1 71 ? -8.254 1.438 5.620 1.00 87.62 71 VAL A O 1
ATOM 558 N N . ILE A 1 72 ? -8.008 -0.060 3.979 1.00 83.81 72 ILE A N 1
ATOM 559 C CA . ILE A 1 72 ? -6.603 0.275 3.714 1.00 83.81 72 ILE A CA 1
ATOM 560 C C . ILE A 1 72 ? -6.467 1.687 3.136 1.00 83.81 72 ILE A C 1
ATOM 562 O O . ILE A 1 72 ? -5.638 2.493 3.565 1.00 83.81 72 ILE A O 1
ATOM 566 N N . GLN A 1 73 ? -7.316 2.023 2.168 1.00 82.75 73 GLN A N 1
ATOM 567 C CA . GLN A 1 73 ? -7.233 3.295 1.459 1.00 82.75 73 GLN A CA 1
ATOM 568 C C . GLN A 1 73 ? -7.853 4.455 2.233 1.00 82.75 73 GLN A C 1
ATOM 570 O O . GLN A 1 73 ? -7.340 5.572 2.163 1.00 82.75 73 GLN A O 1
ATOM 575 N N . LYS A 1 74 ? -8.917 4.217 3.000 1.00 84.75 74 LYS A N 1
ATOM 576 C CA . LYS A 1 74 ? -9.684 5.259 3.704 1.00 84.75 74 LYS A CA 1
ATOM 577 C C . LYS A 1 74 ? -9.508 5.231 5.224 1.00 84.75 74 LYS A C 1
ATOM 579 O O . LYS A 1 74 ? -10.060 6.098 5.891 1.00 84.75 74 LYS A O 1
ATOM 584 N N . GLY A 1 75 ? -8.752 4.273 5.753 1.00 86.31 75 GLY A N 1
ATOM 585 C CA . GLY A 1 75 ? -8.501 4.133 7.183 1.00 86.31 75 GLY A CA 1
ATOM 586 C C . GLY A 1 75 ? -9.630 3.421 7.928 1.00 86.31 75 GLY A C 1
ATOM 587 O O . GLY A 1 75 ? -10.683 3.080 7.374 1.00 86.31 75 GLY A O 1
ATOM 588 N N . VAL A 1 76 ? -9.409 3.213 9.227 1.00 89.38 76 VAL A N 1
ATOM 589 C CA . VAL A 1 76 ? -10.321 2.474 10.116 1.00 89.38 76 VAL A CA 1
ATOM 590 C C . VAL A 1 76 ? -11.686 3.158 10.264 1.00 89.38 76 VAL A C 1
ATOM 592 O O . VAL A 1 76 ? -12.701 2.488 10.420 1.00 89.38 76 VAL A O 1
ATOM 595 N N . PHE A 1 77 ? -11.752 4.481 10.091 1.00 89.38 77 PHE A N 1
ATOM 596 C CA . PHE A 1 77 ? -13.003 5.252 10.119 1.00 89.38 77 PHE A CA 1
ATOM 597 C C . PHE A 1 77 ? -13.940 4.978 8.933 1.00 89.38 77 PHE A C 1
ATOM 599 O O . PHE A 1 77 ? -15.087 5.433 8.923 1.00 89.38 77 PHE A O 1
ATOM 606 N N . SER A 1 78 ? -13.475 4.238 7.923 1.00 90.44 78 SER A N 1
ATOM 607 C CA . SER A 1 78 ? -14.356 3.728 6.871 1.00 90.44 78 SER A CA 1
ATOM 608 C C . SER A 1 78 ? -15.275 2.601 7.358 1.00 90.44 78 SER A C 1
ATOM 610 O O . SER A 1 78 ? -16.321 2.382 6.745 1.00 90.44 78 SER A O 1
ATOM 612 N N . ILE A 1 79 ? -14.936 1.949 8.478 1.00 91.50 79 ILE A N 1
ATOM 613 C CA . ILE A 1 79 ? -15.781 0.969 9.163 1.00 91.50 79 ILE A CA 1
ATOM 614 C C . ILE A 1 79 ? -16.907 1.732 9.885 1.00 91.50 79 ILE A C 1
ATOM 616 O O . ILE A 1 79 ? -16.611 2.565 10.748 1.00 91.50 79 ILE A O 1
ATOM 620 N N . PRO A 1 80 ? -18.193 1.501 9.551 1.00 92.25 80 PRO A N 1
ATOM 621 C CA . PRO A 1 80 ? -19.315 2.239 10.137 1.00 92.25 80 PRO A CA 1
ATOM 622 C C . PRO A 1 80 ? -19.324 2.248 11.669 1.00 92.25 80 PRO A C 1
ATOM 624 O O . PRO A 1 80 ? -19.571 3.292 12.271 1.00 92.25 80 PRO A O 1
ATOM 627 N N . GLU A 1 81 ? -18.996 1.115 12.285 1.00 93.31 81 GLU A N 1
ATOM 628 C CA . GLU A 1 81 ? -18.946 0.904 13.732 1.00 93.31 81 GLU A CA 1
ATOM 629 C C . GLU A 1 81 ? -17.844 1.724 14.422 1.00 93.31 81 GLU A C 1
ATOM 631 O O . GLU A 1 81 ? -17.936 1.984 15.617 1.00 93.31 81 GLU A O 1
ATOM 636 N N . CYS A 1 82 ? -16.836 2.177 13.673 1.00 91.00 82 CYS A N 1
ATOM 637 C CA . CYS A 1 82 ? -15.708 2.961 14.177 1.00 91.00 82 CYS A CA 1
ATOM 638 C C . CYS A 1 82 ? -15.888 4.477 14.031 1.00 91.00 82 CYS A C 1
ATOM 640 O O . CYS A 1 82 ? -15.028 5.243 14.462 1.00 91.00 82 CYS A O 1
ATOM 642 N N . LYS A 1 83 ? -16.994 4.950 13.437 1.00 89.62 83 LYS A N 1
ATOM 643 C CA . LYS A 1 83 ? -17.219 6.392 13.211 1.00 89.62 83 LYS A CA 1
ATOM 644 C C . LYS A 1 83 ? -17.427 7.195 14.495 1.00 89.62 83 LYS A C 1
ATOM 646 O O . LYS A 1 83 ? -17.111 8.381 14.512 1.00 89.62 83 LYS A O 1
ATOM 651 N N . GLU A 1 84 ? -17.980 6.571 15.535 1.00 85.44 84 GLU A N 1
ATOM 652 C CA . GLU A 1 84 ? -18.239 7.215 16.834 1.00 85.44 84 GLU A CA 1
ATOM 653 C C . GLU A 1 84 ? -17.088 7.030 17.840 1.00 85.44 84 GLU A C 1
ATOM 655 O O . GLU A 1 84 ? -17.123 7.608 18.926 1.00 85.44 84 GLU A O 1
ATOM 660 N N . SER A 1 85 ? -16.072 6.231 17.502 1.00 83.56 85 SER A N 1
ATOM 661 C CA . SER A 1 85 ? -14.916 5.982 18.365 1.00 83.56 85 SER A CA 1
ATOM 662 C C . SER A 1 85 ? -14.019 7.218 18.479 1.00 83.56 85 SER A C 1
ATOM 664 O O . SER A 1 85 ? -13.967 8.060 17.577 1.00 83.56 85 SER A O 1
ATOM 666 N N . SER A 1 86 ? -13.293 7.340 19.596 1.00 82.62 86 SER A N 1
ATOM 667 C CA . SER A 1 86 ? -12.414 8.489 19.806 1.00 82.62 86 SER A CA 1
ATOM 668 C C . SER A 1 86 ? -11.286 8.501 18.769 1.00 82.62 86 SER A C 1
ATOM 670 O O . SER A 1 86 ? -10.671 7.474 18.466 1.00 82.62 86 SER A O 1
ATOM 672 N N . LYS A 1 87 ? -11.009 9.682 18.201 1.00 81.31 87 LYS A N 1
ATOM 673 C CA . LYS A 1 87 ? -9.928 9.823 17.216 1.00 81.31 87 LYS A CA 1
ATOM 674 C C . LYS A 1 87 ? -8.578 9.465 17.821 1.00 81.31 87 LYS A C 1
ATOM 676 O O . LYS A 1 87 ? -7.777 8.821 17.160 1.00 81.31 87 LYS A O 1
ATOM 681 N N . GLU A 1 88 ? -8.346 9.852 19.069 1.00 79.75 88 GLU A N 1
ATOM 682 C CA . GLU A 1 88 ? -7.074 9.652 19.766 1.00 79.75 88 GLU A CA 1
ATOM 683 C C . GLU A 1 88 ? -6.732 8.163 19.926 1.00 79.75 88 GLU A C 1
ATOM 685 O O . GLU A 1 88 ? -5.618 7.764 19.592 1.00 79.75 88 GLU A O 1
ATOM 690 N N . GLU A 1 89 ? -7.692 7.325 20.336 1.00 74.94 89 GLU A N 1
ATOM 691 C CA . GLU A 1 89 ? -7.474 5.876 20.485 1.00 74.94 89 GLU A CA 1
ATOM 692 C C . GLU A 1 89 ? -7.236 5.191 19.135 1.00 74.94 89 GLU A C 1
ATOM 694 O O . GLU A 1 89 ? -6.374 4.319 19.011 1.00 74.94 89 GLU A O 1
ATOM 699 N N . LEU A 1 90 ? -7.976 5.605 18.103 1.00 82.56 90 LEU A N 1
ATOM 700 C CA . LEU A 1 90 ? -7.866 5.006 16.778 1.00 82.56 90 LEU A CA 1
ATOM 701 C C . LEU A 1 90 ? -6.675 5.516 15.970 1.00 82.56 90 LEU A C 1
ATOM 703 O O . LEU A 1 90 ? -6.257 4.808 15.063 1.00 82.56 90 LEU A O 1
ATOM 707 N N . THR A 1 91 ? -6.089 6.672 16.301 1.00 81.94 91 THR A N 1
ATOM 708 C CA . THR A 1 91 ? -4.944 7.223 15.549 1.00 81.94 91 THR A CA 1
ATOM 709 C C . THR A 1 91 ? -3.732 6.298 15.637 1.00 81.94 91 THR A C 1
ATOM 711 O O . THR A 1 91 ? -3.108 6.012 14.624 1.00 81.94 91 THR A O 1
ATOM 714 N N . VAL A 1 92 ? -3.426 5.754 16.822 1.00 79.12 92 VAL A N 1
ATOM 715 C CA . VAL A 1 92 ? -2.289 4.827 16.991 1.00 79.12 92 VAL A CA 1
ATOM 716 C C . VAL A 1 92 ? -2.505 3.542 16.190 1.00 79.12 92 VAL A C 1
ATOM 718 O O . VAL A 1 92 ? -1.589 3.044 15.534 1.00 79.12 92 VAL A O 1
ATOM 721 N N . PHE A 1 93 ? -3.728 3.009 16.228 1.00 79.94 93 PHE A N 1
ATOM 722 C CA . PHE A 1 93 ? -4.088 1.833 15.445 1.00 79.94 93 PHE A CA 1
ATOM 723 C C . PHE A 1 93 ? -4.032 2.126 13.943 1.00 79.94 93 PHE A C 1
ATOM 725 O O . PHE A 1 93 ? -3.476 1.335 13.188 1.00 79.94 93 PHE A O 1
ATOM 732 N N . GLU A 1 94 ? -4.566 3.266 13.512 1.00 83.44 94 GLU A N 1
ATOM 733 C CA . GLU A 1 94 ? -4.560 3.712 12.124 1.00 83.44 94 GLU A CA 1
ATOM 734 C C . GLU A 1 94 ? -3.137 3.925 11.604 1.00 83.44 94 GLU A C 1
ATOM 736 O O . GLU A 1 94 ? -2.839 3.479 10.501 1.00 83.44 94 GLU A O 1
ATOM 741 N N . ASP A 1 95 ? -2.236 4.512 12.390 1.00 83.31 95 ASP A N 1
ATOM 742 C CA . ASP A 1 95 ? -0.828 4.674 12.022 1.00 83.31 95 ASP A CA 1
ATOM 743 C C . ASP A 1 95 ? -0.138 3.315 11.839 1.00 83.31 95 ASP A C 1
ATOM 745 O O . ASP A 1 95 ? 0.545 3.094 10.833 1.00 83.31 95 ASP A O 1
ATOM 749 N N . LEU A 1 96 ? -0.349 2.369 12.760 1.00 79.94 96 LEU A N 1
ATOM 750 C CA . LEU A 1 96 ? 0.206 1.017 12.645 1.00 79.94 96 LEU A CA 1
ATOM 751 C C . LEU A 1 96 ? -0.356 0.284 11.418 1.00 79.94 96 LEU A C 1
ATOM 753 O O . LEU A 1 96 ? 0.389 -0.315 10.637 1.00 79.94 96 LEU A O 1
ATOM 757 N N . LEU A 1 97 ? -1.673 0.363 11.234 1.00 82.31 97 LEU A N 1
ATOM 758 C CA . LEU A 1 97 ? -2.389 -0.261 10.132 1.00 82.31 97 LEU A CA 1
ATOM 759 C C . LEU A 1 97 ? -1.939 0.324 8.788 1.00 82.31 97 LEU A C 1
ATOM 761 O O . LEU A 1 97 ? -1.626 -0.428 7.868 1.00 82.31 97 LEU A O 1
ATOM 765 N N . ASN A 1 98 ? -1.834 1.651 8.691 1.00 82.94 98 ASN A N 1
ATOM 766 C CA . ASN A 1 98 ? -1.344 2.350 7.509 1.00 82.94 98 ASN A CA 1
ATOM 767 C C . ASN A 1 98 ? 0.096 1.940 7.193 1.00 82.94 98 ASN A C 1
ATOM 769 O O . ASN A 1 98 ? 0.391 1.679 6.031 1.00 82.94 98 ASN A O 1
ATOM 773 N N . GLY A 1 99 ? 0.982 1.835 8.187 1.00 80.81 99 GLY A N 1
ATOM 774 C CA . GLY A 1 99 ? 2.364 1.398 7.966 1.00 80.81 99 GLY A CA 1
ATOM 775 C C . GLY A 1 99 ? 2.442 -0.011 7.372 1.00 80.81 99 GLY A C 1
ATOM 776 O O . GLY A 1 99 ? 3.066 -0.217 6.330 1.00 80.81 99 GLY A O 1
ATOM 777 N N . ILE A 1 100 ? 1.752 -0.971 7.994 1.00 79.19 100 ILE A N 1
ATOM 778 C CA . ILE A 1 100 ? 1.7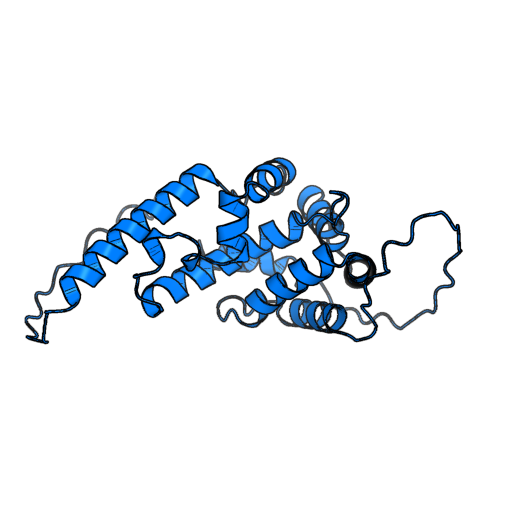49 -2.378 7.565 1.00 79.19 100 ILE A CA 1
ATOM 779 C C . ILE A 1 100 ? 1.082 -2.535 6.193 1.00 79.19 100 ILE A C 1
ATOM 781 O O . ILE A 1 100 ? 1.618 -3.200 5.305 1.00 79.19 100 ILE A O 1
ATOM 785 N N . LEU A 1 101 ? -0.086 -1.923 6.000 1.00 84.31 101 LEU A N 1
ATOM 786 C CA . LEU A 1 101 ? -0.896 -2.134 4.802 1.00 84.31 101 LEU A CA 1
ATOM 787 C C . LEU A 1 101 ? -0.432 -1.306 3.608 1.00 84.31 101 LEU A C 1
ATOM 789 O O . LEU A 1 101 ? -0.696 -1.706 2.478 1.00 84.31 101 LEU A O 1
ATOM 793 N N . SER A 1 102 ? 0.332 -0.232 3.819 1.00 85.56 102 SER A N 1
ATOM 794 C CA . SER A 1 102 ? 0.973 0.492 2.716 1.00 85.56 102 SER A CA 1
ATOM 795 C C . SER A 1 102 ? 1.974 -0.378 1.957 1.00 85.56 102 SER A C 1
ATOM 797 O O . SER A 1 102 ? 2.111 -0.213 0.750 1.00 85.56 102 SER A O 1
ATOM 799 N N . ILE A 1 103 ? 2.634 -1.339 2.619 1.00 84.19 103 ILE A N 1
ATOM 800 C CA . ILE A 1 103 ? 3.541 -2.291 1.950 1.00 84.19 103 ILE A CA 1
ATOM 801 C C . ILE A 1 103 ? 2.766 -3.133 0.934 1.00 84.19 103 ILE A C 1
ATOM 803 O O . ILE A 1 103 ? 3.210 -3.323 -0.196 1.00 84.19 103 ILE A O 1
ATOM 807 N N . VAL A 1 104 ? 1.588 -3.611 1.335 1.00 87.75 104 VAL A N 1
ATOM 808 C CA . VAL A 1 104 ? 0.705 -4.416 0.485 1.00 87.75 104 VAL A CA 1
ATOM 809 C C . VAL A 1 104 ? 0.108 -3.560 -0.614 1.00 87.75 104 VAL A C 1
ATOM 811 O O . VAL A 1 104 ? 0.149 -3.958 -1.771 1.00 87.75 104 VAL A O 1
ATOM 814 N N . ALA A 1 105 ? -0.382 -2.368 -0.270 1.00 89.12 105 ALA A N 1
ATOM 815 C CA . ALA A 1 105 ? -0.945 -1.436 -1.232 1.00 89.12 105 ALA A CA 1
ATOM 816 C C . ALA A 1 105 ? 0.071 -1.135 -2.341 1.00 89.12 105 ALA A C 1
ATOM 818 O O . ALA A 1 105 ? -0.222 -1.362 -3.509 1.00 89.12 105 ALA A O 1
ATOM 819 N N . VAL A 1 106 ? 1.316 -0.791 -1.982 1.00 90.00 106 VAL A N 1
ATOM 820 C CA . VAL A 1 106 ? 2.394 -0.537 -2.952 1.00 90.00 106 VAL A CA 1
ATOM 821 C C . VAL A 1 106 ? 2.600 -1.699 -3.923 1.00 90.00 106 VAL A C 1
ATOM 823 O O . VAL A 1 106 ? 2.889 -1.452 -5.091 1.00 90.00 106 VAL A O 1
ATOM 826 N N . GLN A 1 107 ? 2.451 -2.941 -3.462 1.00 91.62 107 GLN A N 1
ATOM 827 C CA . GLN A 1 107 ? 2.673 -4.145 -4.263 1.00 91.62 107 GLN A CA 1
ATOM 828 C C . GLN A 1 107 ? 1.435 -4.600 -5.041 1.00 91.62 107 GLN A C 1
ATOM 830 O O . GLN A 1 107 ? 1.573 -5.437 -5.925 1.00 91.62 107 GLN A O 1
ATOM 835 N N . CYS A 1 108 ? 0.243 -4.095 -4.731 1.00 93.31 108 CYS A N 1
ATOM 836 C CA . CYS A 1 108 ? -1.013 -4.622 -5.264 1.00 93.31 108 CYS A CA 1
ATOM 837 C C . CYS A 1 108 ? -1.819 -3.621 -6.096 1.00 93.31 108 CYS A C 1
ATOM 839 O O . CYS A 1 108 ? -2.869 -3.999 -6.620 1.00 93.31 108 CYS A O 1
ATOM 841 N N . GLU A 1 109 ? -1.349 -2.379 -6.234 1.00 93.38 109 GLU A N 1
ATOM 842 C CA . GLU A 1 109 ? -2.002 -1.402 -7.100 1.00 93.38 109 GLU A CA 1
ATOM 843 C C . GLU A 1 109 ? -1.998 -1.846 -8.567 1.00 93.38 109 GLU A C 1
ATOM 845 O O . GLU A 1 109 ? -0.987 -2.294 -9.119 1.00 93.38 109 GLU A O 1
ATOM 850 N N . VAL A 1 110 ? -3.155 -1.664 -9.200 1.00 93.56 110 VAL A N 1
ATOM 851 C CA . VAL A 1 110 ? -3.374 -1.922 -10.623 1.00 93.56 110 VAL A CA 1
ATOM 852 C C . VAL A 1 110 ? -3.907 -0.670 -11.306 1.00 93.56 110 VAL A C 1
ATOM 854 O O . VAL A 1 110 ? -4.639 0.122 -10.703 1.00 93.56 110 VAL A O 1
ATOM 857 N N . ASP A 1 111 ? -3.573 -0.511 -12.576 1.00 94.56 111 ASP A N 1
ATOM 858 C CA . ASP A 1 111 ? -3.970 0.619 -13.400 1.00 94.56 111 ASP A CA 1
ATOM 859 C C . ASP A 1 111 ? -5.461 0.556 -13.800 1.00 94.56 111 ASP A C 1
ATOM 861 O O . ASP A 1 111 ? -6.276 -0.198 -13.243 1.00 94.56 111 ASP A O 1
ATOM 865 N N . GLU A 1 112 ? -5.859 1.420 -14.733 1.00 93.56 112 GLU A N 1
ATOM 866 C CA . GLU A 1 112 ? -7.215 1.495 -15.275 1.00 93.56 112 GLU A CA 1
ATOM 867 C C . GLU A 1 112 ? -7.624 0.252 -16.081 1.00 93.56 112 GLU A C 1
ATOM 869 O O . GLU A 1 112 ? -8.818 -0.012 -16.217 1.00 93.56 112 GLU A O 1
ATOM 874 N N . LYS A 1 113 ? -6.659 -0.504 -16.610 1.00 94.50 113 LYS A N 1
ATOM 875 C CA . LYS A 1 113 ? -6.871 -1.724 -17.401 1.00 94.50 113 LYS A CA 1
ATOM 876 C C . LYS A 1 113 ? -6.838 -2.988 -16.543 1.00 94.50 113 LYS A C 1
ATOM 878 O O . LYS A 1 113 ? -7.239 -4.048 -17.016 1.00 94.50 113 LYS A O 1
ATOM 883 N N . GLY A 1 114 ? -6.426 -2.863 -15.282 1.00 91.62 114 GLY A N 1
ATOM 884 C CA . GLY A 1 114 ? -6.248 -3.985 -14.365 1.00 91.62 114 GLY A CA 1
ATOM 885 C C . GLY A 1 114 ? -4.842 -4.585 -14.410 1.00 91.62 114 GLY A C 1
ATOM 886 O O . GLY A 1 114 ? -4.616 -5.607 -13.764 1.00 91.62 114 GLY A O 1
ATOM 887 N N . ASP A 1 115 ? -3.909 -3.950 -15.122 1.00 95.06 115 ASP A N 1
ATOM 888 C CA . ASP A 1 115 ? -2.503 -4.341 -15.151 1.00 95.06 115 ASP A CA 1
ATOM 889 C C . ASP A 1 115 ? -1.787 -3.809 -13.901 1.00 95.06 115 ASP A C 1
ATOM 891 O O . ASP A 1 115 ? -2.133 -2.750 -13.376 1.00 95.06 115 ASP A O 1
ATOM 895 N N . LEU A 1 116 ? -0.779 -4.527 -13.394 1.00 94.50 116 LEU A N 1
ATOM 896 C CA . LEU A 1 116 ? -0.002 -4.061 -12.239 1.00 94.50 116 LEU A CA 1
ATOM 897 C C . LEU A 1 116 ? 0.665 -2.720 -12.542 1.00 94.50 116 LEU A C 1
ATOM 899 O O . LEU A 1 116 ? 1.329 -2.555 -13.567 1.00 94.50 116 LEU A O 1
ATOM 903 N N . CYS A 1 117 ? 0.562 -1.787 -11.600 1.00 96.25 117 CYS A N 1
ATOM 904 C CA . CYS A 1 117 ? 1.268 -0.524 -11.719 1.00 96.25 117 CYS A CA 1
ATOM 905 C C . CYS A 1 117 ? 2.793 -0.754 -11.779 1.00 96.25 117 CYS A C 1
ATOM 907 O O . CYS A 1 117 ? 3.303 -1.666 -11.120 1.00 96.25 117 CYS A O 1
ATOM 909 N N . PRO A 1 118 ? 3.570 0.086 -12.487 1.00 96.00 118 PRO A N 1
ATOM 910 C CA . PRO A 1 118 ? 5.017 -0.112 -12.617 1.00 96.00 118 PRO A CA 1
ATOM 911 C C . PRO A 1 118 ? 5.764 -0.190 -11.274 1.00 96.00 118 PRO A C 1
ATOM 913 O O . PRO A 1 118 ? 6.620 -1.059 -11.092 1.00 96.00 118 PRO A O 1
ATOM 916 N N . LEU A 1 119 ? 5.401 0.653 -10.295 1.00 93.88 119 LEU A N 1
ATOM 917 C CA . LEU A 1 119 ? 5.942 0.571 -8.931 1.00 93.88 119 LEU A CA 1
ATOM 918 C C . LEU A 1 119 ? 5.550 -0.733 -8.201 1.00 93.88 119 LEU A C 1
ATOM 920 O O . LEU A 1 119 ? 6.356 -1.278 -7.443 1.00 93.88 119 LEU A O 1
ATOM 924 N N . ALA A 1 120 ? 4.361 -1.285 -8.453 1.00 94.12 120 ALA A N 1
ATOM 925 C CA . ALA A 1 120 ? 3.946 -2.580 -7.911 1.00 94.12 120 ALA A CA 1
ATOM 926 C C . ALA A 1 120 ? 4.762 -3.704 -8.546 1.00 94.12 120 ALA A C 1
ATOM 928 O O . ALA A 1 120 ? 5.298 -4.556 -7.845 1.00 94.12 120 ALA A O 1
ATOM 929 N N . SER A 1 121 ? 4.936 -3.671 -9.869 1.00 94.75 121 SER A N 1
ATOM 930 C CA . SER A 1 121 ? 5.693 -4.688 -10.596 1.00 94.75 121 SER A CA 1
ATOM 931 C C . SER A 1 121 ? 7.131 -4.806 -10.088 1.00 94.75 121 SER A C 1
ATOM 933 O O . SER A 1 121 ? 7.616 -5.919 -9.881 1.00 94.75 121 SER A O 1
ATOM 935 N N . ILE A 1 122 ? 7.822 -3.683 -9.865 1.00 92.19 122 ILE A N 1
ATOM 936 C CA . ILE A 1 122 ? 9.215 -3.714 -9.401 1.00 92.19 122 ILE A CA 1
ATOM 937 C C . ILE A 1 122 ? 9.336 -4.155 -7.938 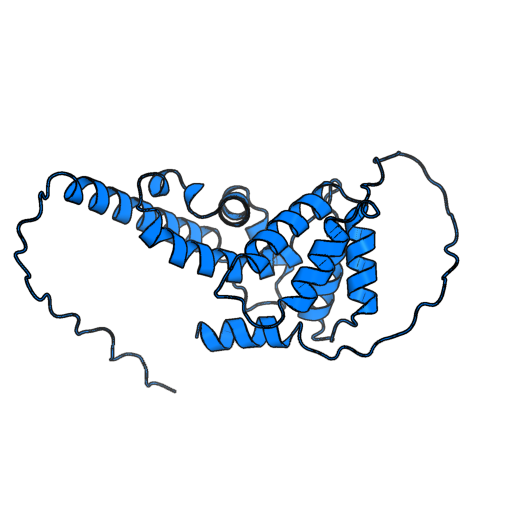1.00 92.19 122 ILE A C 1
ATOM 939 O O . ILE A 1 122 ? 10.223 -4.939 -7.595 1.00 92.19 122 ILE A O 1
ATOM 943 N N . THR A 1 123 ? 8.415 -3.718 -7.077 1.00 89.38 123 THR A N 1
ATOM 944 C CA . THR A 1 123 ? 8.412 -4.106 -5.659 1.00 89.38 123 THR A CA 1
ATOM 945 C C . THR A 1 123 ? 8.018 -5.569 -5.468 1.00 89.38 123 THR A C 1
ATOM 947 O O . THR A 1 123 ? 8.639 -6.265 -4.661 1.00 89.38 123 THR A O 1
ATOM 950 N N . GLN A 1 124 ? 7.071 -6.081 -6.260 1.00 89.75 124 GLN A N 1
ATOM 951 C CA . GLN A 1 124 ? 6.758 -7.507 -6.307 1.00 89.75 124 GLN A CA 1
ATOM 952 C C . GLN A 1 124 ? 7.943 -8.329 -6.803 1.00 89.75 124 GLN A C 1
ATOM 954 O O . GLN A 1 124 ? 8.292 -9.315 -6.158 1.00 89.75 124 GLN A O 1
ATOM 959 N N . LYS A 1 125 ? 8.571 -7.935 -7.922 1.00 89.56 125 LYS A N 1
ATOM 960 C CA . LYS A 1 125 ? 9.734 -8.642 -8.475 1.00 89.56 125 LYS A CA 1
ATOM 961 C C . LYS A 1 125 ? 10.819 -8.787 -7.418 1.00 89.56 125 LYS A C 1
ATOM 963 O O . LYS A 1 125 ? 11.287 -9.885 -7.142 1.00 89.56 125 LYS A O 1
ATOM 968 N N . SER A 1 126 ? 11.150 -7.681 -6.770 1.00 86.44 126 SER A N 1
ATOM 969 C CA . SER A 1 126 ? 12.129 -7.668 -5.699 1.00 86.44 126 SER A CA 1
ATOM 970 C C . SER A 1 126 ? 11.760 -8.564 -4.520 1.00 86.44 126 SER A C 1
ATOM 972 O O . SER A 1 126 ? 12.606 -9.303 -4.024 1.00 86.44 126 SER A O 1
ATOM 974 N N . SER A 1 127 ? 10.495 -8.547 -4.099 1.00 84.06 127 SER A N 1
ATOM 975 C CA . SER A 1 127 ? 10.031 -9.354 -2.969 1.00 84.06 127 SER A CA 1
ATOM 976 C C . SER A 1 127 ? 10.019 -10.854 -3.300 1.00 84.06 127 SER A C 1
ATOM 978 O O . SER A 1 127 ? 10.427 -11.668 -2.470 1.00 84.06 127 SER A O 1
ATOM 980 N N . LYS A 1 128 ? 9.610 -11.222 -4.524 1.00 84.75 128 LYS A N 1
ATOM 981 C CA . LYS A 1 128 ? 9.581 -12.607 -5.027 1.00 84.75 128 LYS A CA 1
ATOM 982 C C . LYS A 1 128 ? 10.994 -13.157 -5.245 1.00 84.75 128 LYS A C 1
ATOM 984 O O . LYS A 1 128 ? 11.296 -14.269 -4.819 1.00 84.75 128 LYS A O 1
ATOM 989 N N . GLU A 1 129 ? 11.862 -12.377 -5.883 1.00 86.88 129 GLU A N 1
ATOM 990 C CA . GLU A 1 129 ? 13.212 -12.803 -6.278 1.00 86.88 129 GLU A CA 1
ATOM 991 C C . GLU A 1 129 ? 14.273 -12.516 -5.202 1.00 86.88 129 GLU A C 1
ATOM 993 O O . GLU A 1 129 ? 15.406 -12.977 -5.318 1.00 86.88 129 GLU A O 1
ATOM 998 N N . LYS A 1 130 ? 13.921 -11.778 -4.139 1.00 83.94 130 LYS A N 1
ATOM 999 C CA . LYS A 1 130 ? 14.844 -11.274 -3.103 1.00 83.94 130 LYS A CA 1
ATOM 1000 C C . LYS A 1 130 ? 16.009 -10.467 -3.690 1.00 83.94 130 LYS A C 1
ATOM 1002 O O . LYS A 1 130 ? 17.130 -10.523 -3.187 1.00 83.94 130 LYS A O 1
ATOM 1007 N N . VAL A 1 131 ? 15.739 -9.728 -4.765 1.00 85.69 131 VAL A N 1
ATOM 1008 C CA . VAL A 1 131 ? 16.729 -8.921 -5.490 1.00 85.69 131 VAL A CA 1
ATOM 1009 C C . VAL A 1 131 ? 16.636 -7.471 -5.043 1.00 85.69 131 VAL A C 1
ATOM 1011 O O . VAL A 1 131 ? 15.543 -6.916 -4.946 1.00 85.69 131 VAL A O 1
ATOM 1014 N N . GLU A 1 132 ? 17.781 -6.839 -4.805 1.00 84.69 132 GLU A N 1
ATOM 1015 C CA . GLU A 1 132 ? 17.843 -5.410 -4.511 1.00 84.69 132 GLU A CA 1
ATOM 1016 C C . GLU A 1 132 ? 17.446 -4.584 -5.744 1.00 84.69 132 GLU A C 1
ATOM 1018 O O . GLU A 1 132 ? 18.052 -4.696 -6.809 1.00 84.69 132 GLU A O 1
ATOM 1023 N N . VAL A 1 133 ? 16.430 -3.737 -5.582 1.00 84.19 133 VAL A N 1
ATOM 1024 C CA . VAL A 1 133 ? 16.013 -2.762 -6.596 1.00 84.19 133 VAL A CA 1
ATOM 1025 C C . VAL A 1 133 ? 16.993 -1.603 -6.618 1.00 84.19 133 VAL A C 1
ATOM 1027 O O . VAL A 1 133 ? 17.201 -0.936 -5.601 1.00 84.19 133 VAL A O 1
ATOM 1030 N N . LYS A 1 134 ? 17.561 -1.326 -7.791 1.00 87.56 134 LYS A N 1
ATOM 1031 C CA . LYS A 1 134 ? 18.420 -0.154 -7.980 1.00 87.56 134 LYS A CA 1
ATOM 1032 C C . LYS A 1 134 ? 17.585 1.122 -8.003 1.00 87.56 134 LYS A C 1
ATOM 1034 O O . LYS A 1 134 ? 16.456 1.131 -8.491 1.00 87.56 134 LYS A O 1
ATOM 1039 N N . ILE A 1 135 ? 18.179 2.220 -7.542 1.00 83.25 135 ILE A N 1
ATOM 1040 C CA . ILE A 1 135 ? 17.509 3.525 -7.490 1.00 83.25 135 ILE A CA 1
ATOM 1041 C C . ILE A 1 135 ? 17.006 3.982 -8.867 1.00 83.25 135 ILE A C 1
ATOM 1043 O O . ILE A 1 135 ? 15.887 4.475 -8.967 1.00 83.25 135 ILE A O 1
ATOM 1047 N N . ASP A 1 136 ? 17.774 3.724 -9.928 1.00 86.56 136 ASP A N 1
ATOM 1048 C CA . ASP A 1 136 ? 17.414 4.098 -11.300 1.00 86.56 136 ASP A CA 1
ATOM 1049 C C . ASP A 1 136 ? 16.201 3.307 -11.816 1.00 86.56 136 ASP A C 1
ATOM 1051 O O . ASP A 1 136 ? 15.351 3.849 -12.519 1.00 86.56 136 ASP A O 1
ATOM 1055 N N . GLU A 1 137 ? 16.080 2.029 -11.437 1.00 88.88 137 GLU A N 1
ATOM 1056 C CA . GLU A 1 137 ? 14.921 1.206 -11.801 1.00 88.88 137 GLU A CA 1
ATOM 1057 C C . GLU A 1 137 ? 13.663 1.687 -11.066 1.00 88.88 137 GLU A C 1
ATOM 1059 O O . GLU A 1 137 ? 12.571 1.716 -11.634 1.00 88.88 137 GLU A O 1
ATOM 1064 N N . PHE A 1 138 ? 13.823 2.110 -9.810 1.00 86.81 138 PHE A N 1
ATOM 1065 C CA . PHE A 1 138 ? 12.743 2.676 -9.012 1.00 86.81 138 PHE A CA 1
ATOM 1066 C C . PHE A 1 138 ? 12.290 4.049 -9.538 1.00 86.81 138 PHE A C 1
ATOM 1068 O O . PHE A 1 138 ? 11.088 4.300 -9.630 1.00 86.81 138 PHE A O 1
ATOM 1075 N N . ASP A 1 139 ? 13.224 4.915 -9.949 1.00 85.81 139 ASP A N 1
ATOM 1076 C CA . ASP A 1 139 ? 12.925 6.206 -10.588 1.00 85.81 139 ASP A CA 1
ATOM 1077 C C . ASP A 1 139 ? 12.202 6.019 -11.932 1.00 85.81 139 ASP A C 1
ATOM 1079 O O . ASP A 1 139 ? 11.171 6.651 -12.179 1.00 85.81 139 ASP A O 1
ATOM 1083 N N . ALA A 1 140 ? 12.675 5.091 -12.770 1.00 90.62 140 ALA A N 1
ATOM 1084 C CA . ALA A 1 140 ? 12.008 4.744 -14.022 1.00 90.62 140 ALA A CA 1
ATOM 1085 C C . ALA A 1 140 ? 10.580 4.224 -13.779 1.00 90.62 140 ALA A C 1
ATOM 1087 O O . ALA A 1 140 ? 9.635 4.698 -14.411 1.00 90.62 140 ALA A O 1
ATOM 1088 N N . ALA A 1 141 ? 10.394 3.318 -12.814 1.00 92.19 141 ALA A N 1
ATOM 1089 C CA . ALA A 1 141 ? 9.072 2.822 -12.436 1.00 92.19 141 ALA A CA 1
ATOM 1090 C C . ALA A 1 141 ? 8.161 3.939 -11.895 1.00 92.19 141 ALA A C 1
ATOM 1092 O O . ALA A 1 141 ? 6.966 3.961 -12.200 1.00 92.19 141 ALA A O 1
ATOM 1093 N N . SER A 1 142 ? 8.703 4.899 -11.140 1.00 91.50 142 SER A N 1
ATOM 1094 C CA . SER A 1 142 ? 7.953 6.076 -10.684 1.00 91.50 142 SER A CA 1
ATOM 1095 C C . SER A 1 142 ? 7.485 6.942 -11.857 1.00 91.50 142 SER A C 1
ATOM 1097 O O . SER A 1 142 ? 6.341 7.391 -11.854 1.00 91.50 142 SER A O 1
ATOM 1099 N N . LYS A 1 143 ? 8.334 7.167 -12.867 1.00 91.06 143 LYS A N 1
ATOM 1100 C CA . LYS A 1 143 ? 7.977 7.930 -14.076 1.00 91.06 143 LYS A CA 1
ATOM 1101 C C . LYS A 1 143 ? 6.944 7.204 -14.932 1.00 91.06 143 LYS A C 1
ATOM 1103 O O . LYS A 1 143 ? 6.012 7.827 -15.426 1.00 91.06 143 LYS A O 1
ATOM 1108 N N . GLU A 1 144 ? 7.061 5.889 -15.080 1.00 93.75 144 GLU A N 1
ATOM 1109 C CA . GLU A 1 144 ? 6.062 5.090 -15.799 1.00 93.75 144 GLU A CA 1
ATOM 1110 C C . GLU A 1 144 ? 4.719 5.056 -15.061 1.00 93.75 144 GLU A C 1
ATOM 1112 O O . GLU A 1 144 ? 3.662 5.167 -15.679 1.00 93.75 144 GLU A O 1
ATOM 1117 N N . THR A 1 145 ? 4.749 5.001 -13.728 1.00 94.81 145 THR A N 1
ATOM 1118 C CA . THR A 1 145 ? 3.553 5.091 -12.876 1.00 94.81 145 THR A CA 1
ATOM 1119 C C . THR A 1 145 ? 2.766 6.377 -13.130 1.00 94.81 145 THR A C 1
ATOM 1121 O O . THR A 1 145 ? 1.538 6.345 -13.101 1.00 94.81 145 THR A O 1
ATOM 1124 N N . CYS A 1 146 ? 3.442 7.485 -13.453 1.00 93.88 146 CYS A N 1
ATOM 1125 C CA . CYS A 1 146 ? 2.794 8.754 -13.786 1.00 93.88 146 CYS A CA 1
ATOM 1126 C C . CYS A 1 146 ? 1.853 8.680 -14.985 1.00 93.88 146 CYS A C 1
ATOM 1128 O O . CYS A 1 146 ? 0.968 9.524 -15.089 1.00 93.88 146 CYS A O 1
ATOM 1130 N N . LYS A 1 147 ? 2.030 7.704 -15.886 1.00 93.38 147 LYS A N 1
ATOM 1131 C CA . LYS A 1 147 ? 1.202 7.572 -17.090 1.00 93.38 147 LYS A CA 1
ATOM 1132 C C . LYS A 1 147 ? -0.214 7.094 -16.771 1.00 93.38 147 LYS A C 1
ATOM 1134 O O . LYS A 1 147 ? -1.130 7.453 -17.503 1.00 93.38 147 LYS A O 1
ATOM 1139 N N . SER A 1 148 ? -0.395 6.339 -15.686 1.00 95.38 148 SER A N 1
ATOM 1140 C CA . SER A 1 148 ? -1.706 5.925 -15.178 1.00 95.38 148 SER A CA 1
ATOM 1141 C C . SER A 1 148 ? -2.172 6.895 -14.098 1.00 95.38 148 SER A C 1
ATOM 1143 O O . SER A 1 148 ? -1.486 7.109 -13.095 1.00 95.38 148 SER A O 1
ATOM 1145 N N . LYS A 1 149 ? -3.370 7.460 -14.267 1.00 94.12 149 LYS A N 1
ATOM 1146 C CA . LYS A 1 149 ? -3.959 8.351 -13.264 1.00 94.12 149 LYS A CA 1
ATOM 1147 C C . LYS A 1 149 ? -4.261 7.574 -11.986 1.00 94.12 149 LYS A C 1
ATOM 1149 O O . LYS A 1 149 ? -3.929 8.037 -10.902 1.00 94.12 149 LYS A O 1
ATOM 1154 N N . LYS A 1 150 ? -4.849 6.384 -12.115 1.00 93.06 150 LYS A N 1
ATOM 1155 C CA . LYS A 1 150 ? -5.194 5.525 -10.982 1.00 93.06 150 LYS A CA 1
ATOM 1156 C C . LYS A 1 150 ? -3.953 5.131 -10.186 1.00 93.06 150 LYS A C 1
ATOM 1158 O O . LYS A 1 150 ? -3.959 5.299 -8.969 1.00 93.06 150 LYS A O 1
ATOM 1163 N N . CYS A 1 151 ? -2.883 4.689 -10.853 1.00 94.56 151 CYS A N 1
ATOM 1164 C CA . CYS A 1 151 ? -1.635 4.379 -10.162 1.00 94.56 151 CYS A CA 1
ATOM 1165 C C . CYS A 1 151 ? -1.050 5.632 -9.497 1.00 94.56 151 CYS A C 1
ATOM 1167 O O . CYS A 1 151 ? -0.734 5.602 -8.309 1.00 94.56 151 CYS A O 1
ATOM 1169 N N . LYS A 1 152 ? -0.946 6.753 -10.226 1.00 94.69 152 LYS A N 1
ATOM 1170 C CA . LYS A 1 152 ? -0.438 8.021 -9.682 1.00 94.69 152 LYS A CA 1
ATOM 1171 C C . LYS A 1 152 ? -1.190 8.439 -8.417 1.00 94.69 152 LYS A C 1
ATOM 1173 O O . LYS A 1 152 ? -0.552 8.735 -7.405 1.00 94.69 152 LYS A O 1
ATOM 1178 N N . ASP A 1 153 ? -2.518 8.457 -8.467 1.00 92.88 153 ASP A N 1
ATOM 1179 C CA . ASP A 1 153 ? -3.372 8.868 -7.352 1.00 92.88 153 ASP A CA 1
ATOM 1180 C C . ASP A 1 153 ? -3.200 7.913 -6.157 1.00 92.88 153 ASP A C 1
ATOM 1182 O O . ASP A 1 153 ? -3.011 8.368 -5.024 1.00 92.88 153 ASP A O 1
ATOM 1186 N N . ALA A 1 154 ? -3.174 6.599 -6.410 1.00 91.44 154 ALA A N 1
ATOM 1187 C CA . ALA A 1 154 ? -2.977 5.588 -5.377 1.00 91.44 154 ALA A CA 1
ATOM 1188 C C . ALA A 1 154 ? -1.616 5.731 -4.677 1.00 91.44 154 ALA A C 1
ATOM 1190 O O . ALA A 1 154 ? -1.566 5.865 -3.454 1.00 91.44 154 ALA A O 1
ATOM 1191 N N . TYR A 1 155 ? -0.509 5.791 -5.424 1.00 92.81 155 TYR A N 1
ATOM 1192 C CA . TYR A 1 155 ? 0.821 5.945 -4.825 1.00 92.81 155 TYR A CA 1
ATOM 1193 C C . TYR A 1 155 ? 1.011 7.298 -4.150 1.00 92.81 155 TYR A C 1
ATOM 1195 O O . TYR A 1 155 ? 1.645 7.368 -3.100 1.00 92.81 155 TYR A O 1
ATOM 1203 N N . THR A 1 156 ? 0.434 8.370 -4.697 1.00 92.50 156 THR A N 1
ATOM 1204 C CA . THR A 1 156 ? 0.469 9.683 -4.041 1.00 92.50 156 THR A CA 1
ATOM 1205 C C . THR A 1 156 ? -0.218 9.620 -2.681 1.00 92.50 156 THR A C 1
ATOM 1207 O O . THR A 1 156 ? 0.321 10.151 -1.707 1.00 92.50 156 THR A O 1
ATOM 1210 N N . ASN A 1 157 ? -1.368 8.942 -2.588 1.00 90.38 157 ASN A N 1
ATOM 1211 C CA . ASN A 1 157 ? -2.069 8.727 -1.326 1.00 90.38 157 ASN A CA 1
ATOM 1212 C C . ASN A 1 157 ? -1.222 7.893 -0.355 1.00 90.38 157 ASN A C 1
ATOM 1214 O O . ASN A 1 157 ? -0.957 8.332 0.764 1.00 90.38 157 ASN A O 1
ATOM 1218 N N . ILE A 1 158 ? -0.739 6.728 -0.799 1.00 89.25 158 ILE A N 1
ATOM 1219 C CA . ILE A 1 158 ? 0.043 5.805 0.034 1.00 89.25 158 ILE A CA 1
ATOM 1220 C C . ILE A 1 158 ? 1.303 6.488 0.580 1.00 89.25 158 ILE A C 1
ATOM 1222 O O . ILE A 1 158 ? 1.532 6.497 1.789 1.00 89.25 158 ILE A O 1
ATOM 1226 N N . PHE A 1 159 ? 2.100 7.122 -0.282 1.00 89.19 159 PHE A N 1
ATOM 1227 C CA . PHE A 1 159 ? 3.338 7.769 0.145 1.00 89.19 159 PHE A CA 1
ATOM 1228 C C . PHE A 1 159 ? 3.098 9.040 0.959 1.00 89.19 159 PHE A C 1
ATOM 1230 O O . PHE A 1 159 ? 3.884 9.318 1.855 1.00 89.19 159 PHE A O 1
ATOM 1237 N N . THR A 1 160 ? 2.002 9.774 0.733 1.00 89.56 160 THR A N 1
ATOM 1238 C CA . THR A 1 160 ? 1.629 10.894 1.618 1.00 89.56 160 THR A CA 1
ATOM 1239 C C . THR A 1 160 ? 1.278 10.395 3.020 1.00 89.56 160 THR A C 1
ATOM 1241 O O . THR A 1 160 ? 1.684 11.007 4.004 1.00 89.56 160 THR A O 1
ATOM 1244 N N . LYS A 1 161 ? 0.555 9.274 3.142 1.00 85.50 161 LYS A N 1
ATOM 1245 C CA . LYS A 1 161 ? 0.271 8.670 4.452 1.00 85.50 161 LYS A CA 1
ATOM 1246 C C . LYS A 1 161 ? 1.545 8.213 5.151 1.00 85.50 161 LYS A C 1
ATOM 1248 O O . LYS A 1 161 ? 1.695 8.469 6.338 1.00 85.50 161 LYS A O 1
ATOM 1253 N N . LEU A 1 162 ? 2.454 7.568 4.421 1.00 84.69 162 LEU A N 1
ATOM 1254 C CA . LEU A 1 162 ? 3.730 7.112 4.971 1.00 84.69 162 LEU A CA 1
ATOM 1255 C C . LEU A 1 162 ? 4.635 8.273 5.403 1.00 84.69 162 LEU A C 1
ATOM 1257 O O . LEU A 1 162 ? 5.233 8.190 6.468 1.00 84.69 162 LEU A O 1
ATOM 1261 N N . ASP A 1 163 ? 4.707 9.352 4.621 1.00 85.69 163 ASP A N 1
ATOM 1262 C CA . ASP A 1 163 ? 5.499 10.548 4.949 1.00 85.69 163 ASP A CA 1
ATOM 1263 C C . ASP A 1 163 ? 4.979 11.253 6.215 1.00 85.69 163 ASP A C 1
ATOM 1265 O O . ASP A 1 163 ? 5.756 11.727 7.041 1.00 85.69 163 ASP A O 1
ATOM 1269 N N . ASN A 1 164 ? 3.659 11.243 6.423 1.00 84.00 164 ASN A N 1
ATOM 1270 C CA . ASN A 1 164 ? 3.026 11.792 7.626 1.00 84.00 164 ASN A CA 1
ATOM 1271 C C . ASN A 1 164 ? 3.078 10.847 8.841 1.00 84.00 164 ASN A C 1
ATOM 1273 O O . ASN A 1 164 ? 2.775 11.270 9.960 1.00 84.00 164 ASN A O 1
ATOM 1277 N N . ASN A 1 165 ? 3.432 9.575 8.644 1.00 79.94 165 ASN A N 1
ATOM 1278 C CA . ASN A 1 165 ? 3.409 8.570 9.696 1.00 79.94 165 ASN A CA 1
ATOM 1279 C C . ASN A 1 165 ? 4.707 8.606 10.511 1.00 79.94 165 ASN A C 1
ATOM 1281 O O . ASN A 1 165 ? 5.768 8.165 10.069 1.00 79.94 165 ASN A O 1
ATOM 1285 N N . LYS A 1 166 ? 4.604 9.076 11.758 1.00 72.88 166 LYS A N 1
ATOM 1286 C CA . LYS A 1 166 ? 5.742 9.216 12.683 1.00 72.88 166 LYS A CA 1
ATOM 1287 C C . LYS A 1 166 ? 6.380 7.883 13.091 1.00 72.88 166 LYS A C 1
ATOM 1289 O O . LYS A 1 166 ? 7.495 7.886 13.610 1.00 72.88 166 LYS A O 1
ATOM 1294 N N . ALA A 1 167 ? 5.691 6.758 12.890 1.00 67.69 167 ALA A N 1
ATOM 1295 C CA . ALA A 1 167 ? 6.236 5.429 13.153 1.00 67.69 167 ALA A CA 1
ATOM 1296 C C . ALA A 1 167 ? 7.198 4.956 12.044 1.00 67.69 167 ALA A C 1
ATOM 1298 O O . ALA A 1 167 ? 7.976 4.029 12.261 1.00 67.69 167 ALA A O 1
ATOM 1299 N N . VAL A 1 168 ? 7.191 5.606 10.873 1.00 68.19 168 VAL A N 1
ATOM 1300 C CA . VAL A 1 168 ? 8.024 5.258 9.715 1.00 68.19 168 VAL A CA 1
ATOM 1301 C C . VAL A 1 168 ? 9.163 6.280 9.587 1.00 68.19 168 VAL A C 1
ATOM 1303 O O . VAL A 1 168 ? 9.116 7.197 8.772 1.00 68.19 168 VAL A O 1
ATOM 1306 N N . ASN A 1 169 ? 10.185 6.154 10.443 1.00 62.81 169 ASN A N 1
ATOM 1307 C CA . ASN A 1 169 ? 11.326 7.089 10.482 1.00 62.81 169 ASN A CA 1
ATOM 1308 C C . ASN A 1 169 ? 12.528 6.650 9.634 1.00 62.81 169 ASN A C 1
ATOM 1310 O O . ASN A 1 169 ? 13.280 7.490 9.141 1.00 62.81 169 ASN A O 1
ATOM 1314 N N . SER A 1 170 ? 12.747 5.346 9.454 1.00 60.50 170 SER A N 1
ATOM 1315 C CA . SER A 1 170 ? 13.744 4.872 8.493 1.00 60.50 170 SER A CA 1
ATOM 1316 C C . SER A 1 170 ? 13.289 5.258 7.074 1.00 60.50 170 SER A C 1
ATOM 1318 O O . SER A 1 170 ? 12.103 5.461 6.853 1.00 60.50 170 SER A O 1
ATOM 1320 N N . GLY A 1 171 ? 14.212 5.406 6.110 1.00 63.47 171 GLY A N 1
ATOM 1321 C CA . GLY A 1 171 ? 13.967 5.469 4.648 1.00 63.47 171 GLY A CA 1
ATOM 1322 C C . GLY A 1 171 ? 12.940 6.473 4.091 1.00 63.47 171 GLY A C 1
ATOM 1323 O O . GLY A 1 171 ? 12.560 6.355 2.922 1.00 63.47 171 GLY A O 1
ATOM 1324 N N . GLN A 1 172 ? 12.554 7.483 4.874 1.00 72.44 172 GLN A N 1
ATOM 1325 C CA . GLN A 1 172 ? 11.722 8.602 4.426 1.00 72.44 172 GLN A CA 1
ATOM 1326 C C . GLN A 1 172 ? 12.281 9.306 3.186 1.00 72.44 172 GLN A C 1
ATOM 1328 O O . GLN A 1 172 ? 11.509 9.753 2.351 1.00 72.44 172 GLN A O 1
ATOM 1333 N N . GLU A 1 173 ? 13.602 9.376 3.010 1.00 78.19 173 GLU A N 1
ATOM 1334 C CA . GLU A 1 173 ? 14.204 10.089 1.873 1.00 78.19 173 GLU A CA 1
ATOM 1335 C C . GLU A 1 173 ? 13.822 9.480 0.514 1.00 78.19 173 GLU A C 1
ATOM 1337 O O . GLU A 1 173 ? 13.503 10.209 -0.425 1.00 78.19 173 GLU A O 1
ATOM 1342 N N . ASN A 1 174 ? 13.736 8.150 0.421 1.00 74.56 174 ASN A N 1
ATOM 1343 C CA . ASN A 1 174 ? 13.290 7.486 -0.808 1.00 74.56 174 ASN A CA 1
ATOM 1344 C C . ASN A 1 174 ? 11.789 7.708 -1.051 1.00 74.56 174 ASN A C 1
ATOM 1346 O O . ASN A 1 174 ? 11.372 7.922 -2.190 1.00 74.56 174 ASN A O 1
ATOM 1350 N N . ILE A 1 175 ? 10.984 7.695 0.018 1.00 81.12 175 ILE A N 1
ATOM 1351 C CA . ILE A 1 175 ? 9.544 7.989 -0.043 1.00 81.12 175 ILE A CA 1
ATOM 1352 C C . ILE A 1 175 ? 9.324 9.434 -0.500 1.00 81.12 175 ILE A C 1
ATOM 1354 O O . ILE A 1 175 ? 8.549 9.663 -1.423 1.00 81.12 175 ILE A O 1
ATOM 1358 N N . LYS A 1 176 ? 10.051 10.399 0.072 1.00 85.75 176 LYS A N 1
ATOM 1359 C CA . LYS A 1 176 ? 10.003 11.819 -0.301 1.00 85.75 176 LYS A CA 1
ATOM 1360 C C . LYS A 1 176 ? 10.410 12.041 -1.748 1.00 85.75 176 LYS A C 1
ATOM 1362 O O . LYS A 1 176 ? 9.765 12.822 -2.440 1.00 85.75 176 LYS A O 1
ATOM 1367 N N . MET A 1 177 ? 11.449 11.353 -2.221 1.00 84.00 177 MET A N 1
ATOM 1368 C CA . MET A 1 177 ? 11.887 11.447 -3.612 1.00 84.00 177 MET A CA 1
ATOM 1369 C C . MET A 1 177 ? 10.796 10.964 -4.576 1.00 84.00 177 MET A C 1
ATOM 1371 O O . MET A 1 177 ? 10.439 11.691 -5.502 1.00 84.00 177 MET A O 1
ATOM 1375 N N . VAL A 1 178 ? 10.209 9.788 -4.334 1.00 84.94 178 VAL A N 1
ATOM 1376 C CA . VAL A 1 178 ? 9.100 9.292 -5.166 1.00 84.94 178 VAL A CA 1
ATOM 1377 C C . VAL A 1 178 ? 7.883 10.190 -5.057 1.00 84.94 178 VAL A C 1
ATOM 1379 O O . VAL A 1 178 ? 7.285 10.534 -6.069 1.00 84.94 178 VAL A O 1
ATOM 1382 N N . LEU A 1 179 ? 7.532 10.631 -3.853 1.00 88.94 179 LEU A N 1
ATOM 1383 C CA . LEU A 1 179 ? 6.405 11.528 -3.645 1.00 88.94 179 LEU A CA 1
ATOM 1384 C C . LEU A 1 179 ? 6.601 12.860 -4.381 1.00 88.94 179 LEU A C 1
ATOM 1386 O O . LEU A 1 179 ? 5.650 13.380 -4.959 1.00 88.94 179 LEU A O 1
ATOM 1390 N N . LYS A 1 180 ? 7.830 13.387 -4.411 1.00 89.50 180 LYS A N 1
ATOM 1391 C CA . LYS A 1 180 ? 8.197 14.577 -5.187 1.00 89.50 180 LYS A CA 1
ATOM 1392 C C . LYS A 1 180 ? 8.036 14.336 -6.686 1.00 89.50 180 LYS A C 1
ATOM 1394 O O . LYS A 1 180 ? 7.474 15.193 -7.358 1.00 89.50 180 LYS A O 1
ATOM 1399 N N . ASN A 1 181 ? 8.479 13.186 -7.192 1.00 87.06 181 ASN A N 1
ATOM 1400 C CA . ASN A 1 181 ? 8.292 12.813 -8.593 1.00 87.06 181 ASN A CA 1
ATOM 1401 C C . ASN A 1 181 ? 6.806 12.653 -8.939 1.00 87.06 181 ASN A C 1
ATOM 1403 O O . ASN A 1 181 ? 6.358 13.177 -9.945 1.00 87.06 181 ASN A O 1
ATOM 1407 N N . LEU A 1 182 ? 6.013 11.993 -8.094 1.00 89.94 182 LEU A N 1
ATOM 1408 C CA . LEU A 1 182 ? 4.578 11.804 -8.328 1.00 89.94 182 LEU A CA 1
ATOM 1409 C C . LEU A 1 182 ? 3.791 13.121 -8.273 1.00 89.94 182 LEU A C 1
ATOM 1411 O O . LEU A 1 182 ? 2.793 13.279 -8.973 1.00 89.94 182 LEU A O 1
ATOM 1415 N N . LYS A 1 183 ? 4.233 14.077 -7.451 1.00 91.25 183 LYS A N 1
ATOM 1416 C CA . LYS A 1 183 ? 3.622 15.409 -7.335 1.00 91.25 183 LYS A CA 1
ATOM 1417 C C . LYS A 1 183 ? 4.178 16.430 -8.330 1.00 91.25 183 LYS A C 1
ATOM 1419 O O . LYS A 1 183 ? 3.669 17.545 -8.354 1.00 91.25 183 LYS A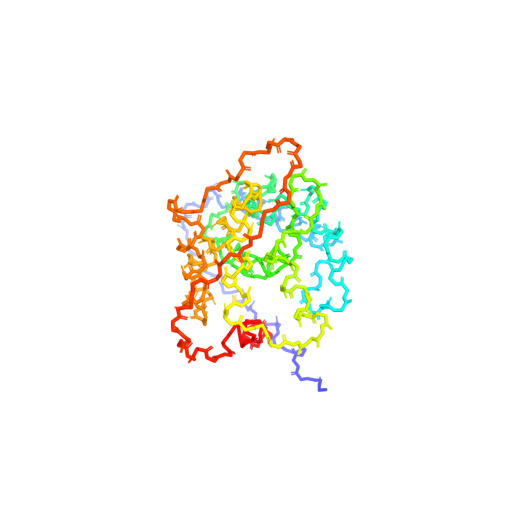 O 1
ATOM 1424 N N . SER A 1 184 ? 5.204 16.098 -9.115 1.00 90.69 184 SER A N 1
ATOM 1425 C CA . SER A 1 184 ? 5.801 17.056 -10.043 1.00 90.69 184 SER A CA 1
ATOM 1426 C C . SER A 1 184 ? 4.869 17.357 -11.216 1.00 90.69 184 SER A C 1
ATOM 1428 O O . SER A 1 184 ? 4.112 16.499 -11.677 1.00 90.69 184 SER A O 1
ATOM 1430 N N . ASP A 1 185 ? 5.004 18.559 -11.775 1.00 85.00 185 ASP A N 1
ATOM 1431 C CA . ASP A 1 185 ? 4.286 18.958 -12.992 1.00 85.00 185 ASP A CA 1
ATOM 1432 C C . ASP A 1 185 ? 4.705 18.128 -14.217 1.00 85.00 185 ASP A C 1
ATOM 1434 O O . ASP A 1 185 ? 3.984 18.062 -15.207 1.00 85.00 185 ASP A O 1
ATOM 1438 N N . THR A 1 186 ? 5.859 17.454 -14.149 1.00 83.62 186 THR A N 1
ATOM 1439 C CA . THR A 1 186 ? 6.335 16.528 -15.187 1.00 83.62 186 THR A CA 1
ATOM 1440 C C . THR A 1 186 ? 5.655 15.158 -15.128 1.00 83.62 186 THR A C 1
ATOM 1442 O O . THR A 1 186 ? 5.697 14.409 -16.102 1.00 83.62 186 THR A O 1
ATOM 1445 N N . CYS A 1 187 ? 4.997 14.825 -14.016 1.00 86.38 187 CYS A N 1
ATOM 1446 C CA . CYS A 1 187 ? 4.235 13.596 -13.833 1.00 86.38 187 CYS A CA 1
ATOM 1447 C C . CYS A 1 187 ? 2.798 13.788 -14.336 1.00 86.38 187 CYS A C 1
ATOM 1449 O O . CYS A 1 187 ? 1.848 13.884 -13.555 1.00 86.38 187 CYS A O 1
ATOM 1451 N N . VAL A 1 188 ? 2.625 13.887 -15.654 1.00 82.94 188 VAL A N 1
ATOM 1452 C CA . VAL A 1 188 ? 1.304 14.075 -16.270 1.00 82.94 188 VAL A CA 1
ATOM 1453 C C . VAL A 1 188 ? 0.745 12.717 -16.703 1.00 82.94 188 VAL A C 1
ATOM 1455 O O . VAL A 1 188 ? 1.415 12.021 -17.469 1.00 82.94 188 VAL A O 1
ATOM 1458 N N . PRO A 1 189 ? -0.473 12.338 -16.264 1.00 78.50 189 PRO A N 1
ATOM 1459 C CA . PRO A 1 189 ? -1.165 11.182 -16.813 1.00 78.50 189 PRO A CA 1
ATOM 1460 C C . PRO A 1 189 ? -1.257 11.336 -18.321 1.00 78.50 189 PRO A C 1
ATOM 1462 O O . PRO A 1 189 ? -1.792 12.331 -18.818 1.00 78.50 189 PRO A O 1
ATOM 1465 N N . VAL A 1 190 ? -0.732 10.360 -19.054 1.00 75.75 190 VAL A N 1
ATOM 1466 C CA . VAL A 1 190 ? -0.934 10.334 -20.495 1.00 75.75 190 VAL A CA 1
ATOM 1467 C C . VAL A 1 190 ? -2.411 10.026 -20.659 1.00 75.75 190 VAL A C 1
ATOM 1469 O O . VAL A 1 190 ? -2.857 8.939 -20.293 1.00 75.75 190 VAL A O 1
ATOM 1472 N N . ALA A 1 191 ? -3.190 11.007 -21.131 1.00 62.22 191 ALA A N 1
ATOM 1473 C CA . ALA A 1 191 ? -4.588 10.780 -21.469 1.00 62.22 191 ALA A CA 1
ATOM 1474 C C . ALA A 1 191 ? -4.639 9.495 -22.291 1.00 62.22 191 ALA A C 1
ATOM 1476 O O . ALA A 1 191 ? -3.832 9.354 -23.215 1.00 62.22 191 ALA A O 1
ATOM 1477 N N . ALA A 1 192 ? -5.509 8.556 -21.901 1.00 52.81 192 ALA A N 1
ATOM 1478 C CA . ALA A 1 192 ? -5.661 7.255 -22.537 1.00 52.81 192 ALA A CA 1
ATOM 1479 C C . ALA A 1 192 ? -6.125 7.455 -23.984 1.00 52.81 192 ALA A C 1
ATOM 1481 O O . ALA A 1 192 ? -7.292 7.307 -24.330 1.00 52.81 192 ALA A O 1
ATOM 1482 N N . THR A 1 193 ? -5.190 7.868 -24.825 1.00 44.31 193 THR A N 1
ATOM 1483 C CA . THR A 1 193 ? -5.371 8.039 -26.243 1.00 44.31 193 THR A CA 1
ATOM 1484 C C . THR A 1 193 ? -5.226 6.630 -26.762 1.00 44.31 193 THR A C 1
ATOM 1486 O O . THR A 1 193 ? -4.149 6.031 -26.732 1.00 44.31 193 THR A O 1
ATOM 1489 N N . SER A 1 194 ? -6.360 6.049 -27.128 1.00 49.22 194 SER A N 1
ATOM 1490 C CA . SER A 1 194 ? -6.388 4.866 -27.962 1.00 49.22 194 SER A CA 1
ATOM 1491 C C . SER A 1 194 ? -5.440 5.052 -29.152 1.00 49.22 194 SER A C 1
ATOM 1493 O O . SER A 1 194 ? -5.279 6.161 -29.659 1.00 49.22 194 SER A O 1
ATOM 1495 N N . THR A 1 195 ? -4.902 3.928 -29.621 1.00 45.31 195 THR A N 1
ATOM 1496 C CA . THR A 1 195 ? -4.159 3.714 -30.877 1.00 45.31 195 THR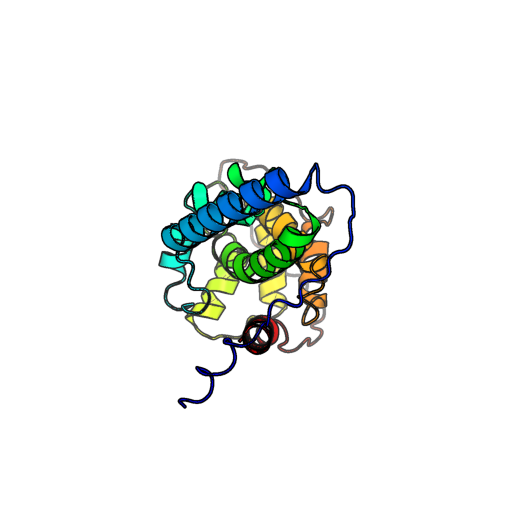 A CA 1
ATOM 1497 C C . THR A 1 195 ? -2.671 4.092 -30.931 1.00 45.31 195 THR A C 1
ATOM 1499 O O . THR A 1 195 ? -2.285 5.225 -31.171 1.00 45.31 195 THR A O 1
ATOM 1502 N N . GLY A 1 196 ? -1.855 3.038 -30.779 1.00 53.56 196 GLY A N 1
ATOM 1503 C CA . GLY A 1 196 ? -0.698 2.677 -31.606 1.00 53.56 196 GLY A CA 1
ATOM 1504 C C . GLY A 1 196 ? 0.225 3.784 -32.100 1.00 53.56 196 GLY A C 1
ATOM 1505 O O . GLY A 1 196 ? -0.075 4.438 -33.089 1.00 53.56 196 GLY A O 1
ATOM 1506 N N . SER A 1 197 ? 1.418 3.874 -31.513 1.00 40.66 197 SER A N 1
ATOM 1507 C CA . SER A 1 197 ? 2.617 4.377 -32.194 1.00 40.66 197 SER A CA 1
ATOM 1508 C C . SER A 1 197 ? 3.871 3.878 -31.475 1.00 40.66 197 SER A C 1
ATOM 1510 O O . SER A 1 197 ? 4.132 4.215 -30.324 1.00 40.66 197 SER A O 1
ATOM 1512 N N . THR A 1 198 ? 4.633 3.045 -32.175 1.00 48.59 198 THR A N 1
ATOM 1513 C CA . THR A 1 198 ? 6.027 2.690 -31.906 1.00 48.59 198 THR A CA 1
ATOM 1514 C C . THR A 1 198 ? 6.886 3.952 -32.016 1.00 48.59 198 THR A C 1
ATOM 1516 O O . THR A 1 198 ? 6.924 4.575 -33.074 1.00 48.59 198 THR A O 1
ATOM 1519 N N . GLY A 1 199 ? 7.575 4.338 -30.941 1.00 38.56 199 GLY A N 1
ATOM 1520 C CA . GLY A 1 199 ? 8.446 5.515 -30.923 1.00 38.56 199 GLY A CA 1
ATOM 1521 C C . GLY A 1 199 ? 9.622 5.321 -29.974 1.00 38.56 199 GLY A C 1
ATOM 1522 O O . GLY A 1 199 ? 9.445 5.254 -28.762 1.00 38.56 199 GLY A O 1
ATOM 1523 N N . SER A 1 200 ? 10.807 5.180 -30.561 1.00 46.91 200 SER A N 1
ATOM 1524 C CA . SER A 1 200 ? 12.097 4.905 -29.929 1.00 46.91 200 SER A CA 1
ATOM 1525 C C . SER A 1 200 ? 12.515 5.970 -28.910 1.00 46.91 200 SER A C 1
ATOM 1527 O O . SER A 1 200 ? 12.460 7.165 -29.193 1.00 46.91 200 SER A O 1
ATOM 1529 N N . ALA A 1 201 ? 12.991 5.524 -27.746 1.00 37.72 201 ALA A N 1
ATOM 1530 C CA . ALA A 1 201 ? 13.539 6.377 -26.698 1.00 37.72 201 ALA A CA 1
ATOM 1531 C C . ALA A 1 201 ? 15.021 6.703 -26.959 1.00 37.72 201 ALA A C 1
ATOM 1533 O O . ALA A 1 201 ? 15.845 5.799 -27.092 1.00 37.72 201 ALA A O 1
ATOM 1534 N N . SER A 1 202 ? 15.359 7.993 -26.989 1.00 37.62 202 SER A N 1
ATOM 1535 C CA . SER A 1 202 ? 16.725 8.504 -26.843 1.00 37.62 202 SER A CA 1
ATOM 1536 C C . SER A 1 202 ? 16.999 8.777 -25.363 1.00 37.62 202 SER A C 1
ATOM 1538 O O . SER A 1 202 ? 16.257 9.522 -24.723 1.00 37.62 202 SER A O 1
ATOM 1540 N N . SER A 1 203 ? 18.039 8.156 -24.810 1.00 37.41 203 SER A N 1
ATOM 1541 C CA . SER A 1 203 ? 18.427 8.299 -23.405 1.00 37.41 203 SER A CA 1
ATOM 1542 C C . SER A 1 203 ? 19.476 9.398 -23.240 1.00 37.41 203 SER A C 1
ATOM 1544 O O . SER A 1 203 ? 20.597 9.243 -23.720 1.00 37.41 203 SER A O 1
ATOM 1546 N N . ASP A 1 204 ? 19.135 10.461 -22.513 1.00 34.09 204 ASP A N 1
ATOM 1547 C CA . ASP A 1 204 ? 20.116 11.398 -21.967 1.00 34.09 204 ASP A CA 1
ATOM 1548 C C . ASP A 1 204 ? 20.658 10.862 -20.638 1.00 34.09 204 ASP A C 1
ATOM 1550 O O . ASP A 1 204 ? 19.923 10.605 -19.680 1.00 34.09 204 ASP A O 1
ATOM 1554 N N . ALA A 1 205 ? 21.974 10.665 -20.603 1.00 41.12 205 ALA A N 1
ATOM 1555 C CA . ALA A 1 205 ? 22.715 10.194 -19.447 1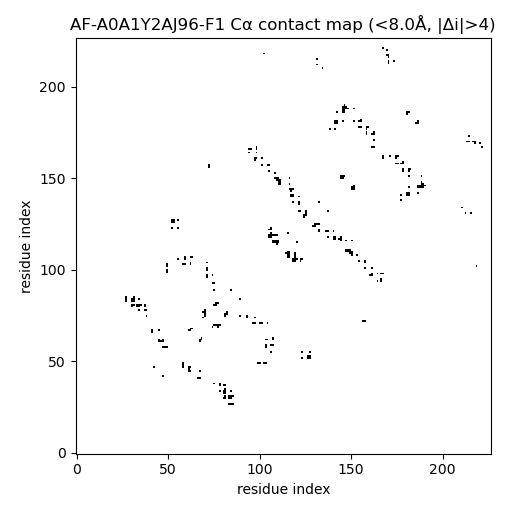.00 41.12 205 ALA A CA 1
ATOM 1556 C C . ALA A 1 205 ? 22.774 11.287 -18.369 1.00 41.12 205 ALA A C 1
ATOM 1558 O O . ALA A 1 205 ? 23.318 12.366 -18.593 1.00 41.12 205 ALA A O 1
ATOM 1559 N N . SER A 1 206 ? 22.248 10.992 -17.181 1.00 39.62 206 SER A N 1
ATOM 1560 C CA . SER A 1 206 ? 22.390 11.838 -15.993 1.00 39.62 206 SER A CA 1
ATOM 1561 C C . SER A 1 206 ? 23.069 11.058 -14.872 1.00 39.62 206 SER A C 1
ATOM 1563 O O . SER A 1 206 ? 22.819 9.872 -14.677 1.00 39.62 206 SER A O 1
ATOM 1565 N N . ALA A 1 207 ? 23.981 11.743 -14.185 1.00 37.25 207 ALA A N 1
ATOM 1566 C CA . ALA A 1 207 ? 24.968 11.203 -13.264 1.00 37.25 207 ALA A CA 1
ATOM 1567 C C . ALA A 1 207 ? 24.389 10.300 -12.157 1.00 37.25 207 ALA A C 1
ATOM 1569 O O . ALA A 1 207 ? 23.596 10.729 -11.321 1.00 37.25 207 ALA A O 1
ATOM 1570 N N . THR A 1 208 ? 24.890 9.066 -12.103 1.00 32.25 208 THR A N 1
ATOM 1571 C CA . THR A 1 208 ? 24.704 8.105 -11.010 1.00 32.25 208 THR A CA 1
ATOM 1572 C C . THR A 1 208 ? 25.312 8.627 -9.706 1.00 32.25 208 THR A C 1
ATOM 1574 O O . THR A 1 208 ? 26.530 8.563 -9.515 1.00 32.25 208 THR A O 1
ATOM 1577 N N . MET A 1 209 ? 24.474 9.085 -8.773 1.00 36.47 209 MET A N 1
ATOM 1578 C CA . MET A 1 209 ? 24.827 9.118 -7.351 1.00 36.47 209 MET A CA 1
ATOM 1579 C C . MET A 1 209 ? 24.504 7.757 -6.733 1.00 36.47 209 MET A C 1
ATOM 1581 O O . MET A 1 209 ? 23.370 7.287 -6.772 1.00 36.47 209 MET A O 1
ATOM 1585 N N . LYS A 1 210 ? 25.521 7.110 -6.158 1.00 34.50 210 LYS A N 1
ATOM 1586 C CA . LYS A 1 210 ? 25.386 5.825 -5.466 1.00 34.50 210 LYS A CA 1
ATOM 1587 C C . LYS A 1 210 ? 24.675 6.029 -4.124 1.00 34.50 210 LYS A C 1
ATOM 1589 O O . LYS A 1 210 ? 25.330 6.295 -3.122 1.00 34.50 210 LYS A O 1
ATOM 1594 N N . TYR A 1 211 ? 23.355 5.870 -4.099 1.00 43.31 211 TYR A N 1
ATOM 1595 C CA . TYR A 1 211 ? 22.596 5.686 -2.861 1.00 43.31 211 TYR A CA 1
ATOM 1596 C C . TYR A 1 211 ? 22.308 4.194 -2.669 1.00 43.31 211 TYR A C 1
ATOM 1598 O O . TYR A 1 211 ? 21.568 3.580 -3.433 1.00 43.31 211 TYR A O 1
ATOM 1606 N N . SER A 1 212 ? 22.970 3.604 -1.673 1.00 37.72 212 SER A N 1
ATOM 1607 C CA . SER A 1 212 ? 22.933 2.174 -1.353 1.00 37.72 212 SER A CA 1
ATOM 1608 C C . SER A 1 212 ? 21.756 1.844 -0.421 1.00 37.72 212 SER A C 1
ATOM 1610 O O . SER A 1 212 ? 21.615 2.443 0.642 1.00 37.72 212 SER A O 1
ATOM 1612 N N . SER A 1 213 ? 20.945 0.857 -0.808 1.00 44.47 213 SER A N 1
ATOM 1613 C CA . SER A 1 213 ? 20.411 -0.219 0.052 1.00 44.47 213 SER A CA 1
ATOM 1614 C C . SER A 1 213 ? 19.413 0.044 1.196 1.00 44.47 213 SER A C 1
ATOM 1616 O O . SER A 1 213 ? 19.116 -0.888 1.941 1.00 44.47 213 SER A O 1
ATOM 1618 N N . ILE A 1 214 ? 18.811 1.226 1.359 1.00 45.22 214 ILE A N 1
ATOM 1619 C CA . ILE A 1 214 ? 17.939 1.471 2.538 1.00 45.22 214 ILE A CA 1
ATOM 1620 C C . ILE A 1 214 ? 16.476 1.005 2.349 1.00 45.22 214 ILE A C 1
ATOM 1622 O O . ILE A 1 214 ? 15.807 0.694 3.331 1.00 45.22 214 ILE A O 1
ATOM 1626 N N . LEU A 1 215 ? 15.962 0.856 1.121 1.00 46.09 215 LEU A N 1
ATOM 1627 C CA . LEU A 1 215 ? 14.544 0.503 0.882 1.00 46.09 215 LEU A CA 1
ATOM 1628 C C . LEU A 1 215 ? 14.153 -0.916 1.358 1.00 46.09 215 LEU A C 1
ATOM 1630 O O . LEU A 1 215 ? 13.001 -1.134 1.716 1.00 46.09 215 LEU A O 1
ATOM 1634 N N . PHE A 1 216 ? 15.100 -1.857 1.462 1.00 45.88 216 PHE A N 1
ATOM 1635 C CA . PHE A 1 216 ? 14.855 -3.194 2.044 1.00 45.88 216 PHE A CA 1
ATOM 1636 C C . PHE A 1 216 ? 15.080 -3.242 3.551 1.00 45.88 216 PHE A C 1
ATOM 1638 O O . PHE A 1 216 ? 14.401 -3.983 4.262 1.00 45.88 216 PHE A O 1
ATOM 1645 N N . VAL A 1 217 ? 15.967 -2.383 4.058 1.00 42.81 217 VAL A N 1
ATOM 1646 C CA . VAL A 1 217 ? 16.147 -2.174 5.498 1.00 42.81 217 VAL A CA 1
ATOM 1647 C C . VAL A 1 217 ? 14.861 -1.612 6.118 1.00 42.81 217 VAL A C 1
ATOM 1649 O O . VAL A 1 217 ? 14.571 -1.887 7.272 1.00 42.81 217 VAL A O 1
ATOM 1652 N N . MET A 1 218 ? 14.030 -0.918 5.340 1.00 45.03 218 MET A N 1
ATOM 1653 C CA . MET A 1 218 ? 12.724 -0.390 5.753 1.00 45.03 218 MET A CA 1
ATOM 1654 C C . MET A 1 218 ? 11.692 -1.456 6.085 1.00 45.03 218 MET A C 1
ATOM 1656 O O . MET A 1 218 ? 11.095 -1.431 7.160 1.00 45.03 218 MET A O 1
ATOM 1660 N N . VAL A 1 219 ? 11.517 -2.415 5.176 1.00 47.47 219 VAL A N 1
ATOM 1661 C CA . VAL A 1 219 ? 10.633 -3.560 5.399 1.00 47.47 219 VAL A CA 1
ATOM 1662 C C . VAL A 1 219 ? 11.240 -4.471 6.470 1.00 47.47 219 VAL A C 1
ATOM 1664 O O . VAL A 1 219 ? 10.515 -5.011 7.283 1.00 47.47 219 VAL A O 1
ATOM 1667 N N . GLY A 1 220 ? 12.565 -4.591 6.576 1.00 41.78 220 GLY A N 1
ATOM 1668 C CA . GLY A 1 220 ? 13.190 -5.341 7.675 1.00 41.78 220 GLY A CA 1
ATOM 1669 C C . GLY A 1 220 ? 13.016 -4.698 9.062 1.00 41.78 220 GLY A C 1
ATOM 1670 O O . GLY A 1 220 ? 12.688 -5.388 10.025 1.00 41.78 220 GLY A O 1
ATOM 1671 N N . LEU A 1 221 ? 13.218 -3.380 9.183 1.00 37.12 221 LEU A N 1
ATOM 1672 C CA . LEU A 1 221 ? 13.192 -2.654 10.461 1.00 37.12 221 LEU A CA 1
ATOM 1673 C C . LEU A 1 221 ? 11.779 -2.408 10.986 1.00 37.12 221 LEU A C 1
ATOM 1675 O O . LEU A 1 221 ? 11.579 -2.514 12.192 1.00 37.12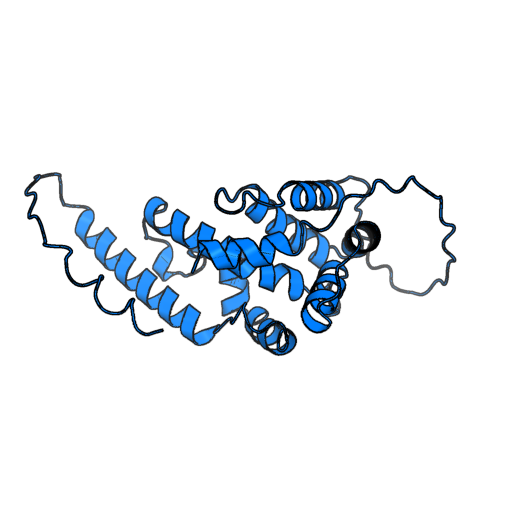 221 LEU A O 1
ATOM 1679 N N . LEU A 1 222 ? 10.796 -2.142 10.114 1.00 40.38 222 LEU A N 1
ATOM 1680 C CA . LEU A 1 222 ? 9.395 -2.037 10.542 1.00 40.38 222 LEU A CA 1
ATOM 1681 C C . LEU A 1 222 ? 8.920 -3.343 11.195 1.00 40.38 222 LEU A C 1
ATOM 1683 O O . LEU A 1 222 ? 8.204 -3.312 12.187 1.00 40.38 222 LEU A O 1
ATOM 1687 N N . PHE A 1 223 ? 9.383 -4.494 10.707 1.00 41.66 223 PHE A N 1
ATOM 1688 C CA . PHE A 1 223 ? 9.023 -5.789 11.280 1.00 41.66 223 PHE A CA 1
ATOM 1689 C C . PHE A 1 223 ? 9.785 -6.131 12.566 1.00 41.66 223 PHE A C 1
ATOM 1691 O O . PHE A 1 223 ? 9.212 -6.798 13.417 1.00 41.66 223 PHE A O 1
ATOM 1698 N N . ASN A 1 224 ? 11.027 -5.662 12.732 1.00 34.16 224 ASN A N 1
ATOM 1699 C CA . ASN A 1 224 ? 11.830 -5.870 13.951 1.00 34.16 224 ASN A CA 1
ATOM 1700 C C . ASN A 1 224 ? 11.457 -4.912 15.101 1.00 34.16 224 ASN A C 1
ATOM 1702 O O . ASN A 1 224 ? 11.895 -5.105 16.227 1.00 34.16 224 ASN A O 1
ATOM 1706 N N . ALA A 1 225 ? 10.723 -3.833 14.810 1.00 32.62 225 ALA A N 1
ATOM 1707 C CA . ALA A 1 225 ? 10.222 -2.892 15.813 1.00 32.62 225 ALA A CA 1
ATOM 1708 C C . ALA A 1 225 ? 8.781 -3.205 16.261 1.00 32.62 225 ALA A C 1
ATOM 1710 O O . ALA A 1 225 ? 8.370 -2.779 17.338 1.00 32.62 225 ALA A O 1
ATOM 1711 N N . ILE A 1 226 ? 8.012 -3.925 15.434 1.00 38.00 226 ILE A N 1
ATOM 1712 C CA . ILE A 1 226 ? 6.615 -4.310 15.706 1.00 38.00 226 ILE A CA 1
ATOM 1713 C C . ILE A 1 226 ? 6.521 -5.717 16.349 1.00 38.00 226 ILE A C 1
ATOM 1715 O O . ILE A 1 226 ? 5.504 -6.028 16.971 1.00 38.00 226 ILE A O 1
ATOM 1719 N N . PHE A 1 227 ? 7.568 -6.548 16.251 1.00 34.41 227 PHE A N 1
ATOM 1720 C CA . PHE A 1 227 ? 7.677 -7.893 16.845 1.00 34.41 227 PHE A CA 1
ATOM 1721 C C . PHE A 1 227 ? 8.973 -8.059 17.637 1.00 34.41 227 PHE A C 1
ATOM 1723 O O . PHE A 1 227 ? 8.969 -8.899 18.568 1.00 34.41 227 PHE A O 1
#

Organism: NCBI:txid1754190

Mean predicted aligned error: 12.81 Å

Radius of gyration: 21.38 Å; Cα contacts (8 Å, |Δi|>4): 207; chains: 1; bounding box: 48×40×74 Å

Secondary structure (DSSP, 8-state):
---STTSSS------------TTSHHHHHHHHHHHHHHHHHHHHHH---TT-GGGHHHHHHHHTSHHHHHHHHH-GGGSGGGTTS-HHHHHHHHHHHHHHHHHHHHHH-B-TTSPBPHHHHHHHHHHHHTPPPPHHHHHHHHHHHTT-HHHHHHHHHHHHHHHH-TT--TTHHHHHHHHHHHHSTT--------S----PPPPPP-------SHHHHHHHHHHHHH-

Solvent-accessible surface area (backbone atoms only — not comparable to full-atom values): 13568 Å² total; per-residue (Å²): 140,93,81,78,92,78,79,85,84,77,81,76,83,77,84,74,87,71,89,63,90,79,78,62,53,69,63,49,51,56,28,41,52,48,22,51,53,51,51,52,51,48,50,70,74,38,64,74,59,87,83,48,47,85,44,44,70,62,45,31,58,38,42,70,34,68,79,38,36,43,36,65,75,63,31,62,62,60,40,75,53,31,60,73,31,61,65,75,73,46,45,62,52,40,49,52,48,46,60,62,45,41,59,52,48,51,44,48,43,41,30,90,86,66,48,68,21,44,50,10,50,54,50,41,49,24,53,59,67,71,44,87,80,51,65,69,61,52,51,50,20,50,58,55,21,17,40,32,56,56,30,34,54,50,51,46,52,49,42,52,52,47,74,70,29,85,87,53,70,66,55,47,69,62,46,50,51,51,42,49,51,58,70,32,89,85,39,53,50,53,73,88,68,79,78,90,79,93,76,88,86,83,84,85,88,72,87,86,74,91,74,79,78,46,77,62,50,38,65,52,47,58,52,66,73,76,104